Protein 9H8R (pdb70)

Sequence (199 aa):
LPKPFFIWAEPHFMVPKEKQVTICCQGNYGAVEYQLHFEGSLFAVDRRPKPPERINKVVKKFYIPDMNSRMMAGQYSCIYRVGELWSEPSNLLDLVVTEMYDTPTTLSVHPGPEVISGEKVTFYCRLDDTATSMMFLLLKEEGRSSHVQRGYGKVQAEFPLGPVTTAHRGTYRCFGSYNNHAWSFPSEPVKLLVTACYPDYLCDEYCA

Secondary structure (DSSP, 8-state):
-PPPEEEEES-SEEETT--EEEEEE--TT--EEEEEETTEEEEEE--SSGGG-SEEEEEESS--GGG-EEEEEEEEETTEEPPPPPPEEEEEE--S---EEEEES-SEE-TT-EEEEEEE-TTS-SEEEEEETT-GGG-EEEE-SSEEEEEEEE--GGG-EEEEEEEEEETTEE-PPPPPEEEEE-/----GGG--GGG-

InterPro domains:
  IPR003599 Immunoglobulin domain subtype [SM00409] (34-115)
  IPR003599 Immunoglobulin domain subtype [SM00409] (129-211)
  IPR013783 Immunoglobulin-like fold [G3DSA:2.60.40.10] (25-119)
  IPR013783 Immunoglobulin-like fold [G3DSA:2.60.40.10] (120-212)
  IPR036179 Immunoglobulin-like domain superfamily [SSF48726] (26-118)
  IPR036179 Immunoglobulin-like domain superfamily [SSF48726] (120-212)
  IPR050412 Immunoglobulin-like Receptors in Immune Regulation [PTHR11738] (7-273)

GO terms:
  GO:0005515 protein binding (F, IPI)
  GO:0006968 cellular defense response (P, TAS)
  GO:0007165 signal transduction (P, TAS)
  GO:0005886 plasma membrane (C, TAS)
  GO:0042269 regulation of natural killer cell mediated cytotoxicity (P, TAS)

Foldseek 3Di:
DDEKAWAKPPHLAAEFQAKIKIKIFAAQQFAKKFKDFPHHTDDMDGDVRRNHDRMDIDIDRGDDPVRFHWMWMWTDDDHDIHDIHPIRGRAYEAPDDEWAKAKPPHQEEEQFDKMKIKTFDQPAAQKKWKDFPPCNVPIDIAGDHRMGMDIPHGDDCVPFGKMWMWGANDPRYTHHTYDIRTRHYD/DDDDPVVVDPVVD

Radius of gyration: 19.55 Å; Cα contacts (8 Å, |Δi|>4): 554; chains: 2; bounding box: 55×35×43 Å

B-factor: mean 31.73, std 9.42, range [16.23, 80.66]

Nearest PDB structures (foldseek):
  1p6f-assembly1_A  TM=9.365E-01  e=1.498E-34  Homo sapiens
  3p2t-assembly1_A  TM=8.489E-01  e=1.799E-20  Homo sapiens
  2dyp-assembly1_D  TM=8.363E-01  e=3.370E-17  Homo sapiens
  6bcs-assembly1_A  TM=8.228E-01  e=3.024E-17  Homo sapiens
  6aed-assembly1_A  TM=8.430E-01  e=2.577E-15  Homo sapiens

Solvent-accessible surface area: 10336 Å² total

Structure (mmCIF, N/CA/C/O backbone):
data_9H8R
#
_entry.id   9H8R
#
_cell.length_a   74.688
_cell.length_b   74.688
_cell.length_c   75.307
_cell.angle_alpha   90.00
_cell.angle_beta   90.00
_cell.angle_gamma   120.00
#
_symmetry.space_group_name_H-M   'P 61'
#
loop_
_entity.id
_entity.type
_entity.pdbx_description
1 polymer 'Natural cytotoxicity triggering receptor 1'
2 polymer 'Bicyclic peptide BCY00016132'
3 non-polymer 1,2-ETHANEDIOL
4 non-polymer 2-AMINO-ETHANETHIOL
5 non-polymer 1-[3,5-bis(3-bromanylpropanoyl)-1,3,5-triazinan-1-yl]-3-bromanyl-propan-1-one
6 water water
#
loop_
_atom_site.group_PDB
_atom_site.id
_atom_site.type_symbol
_atom_site.label_atom_id
_atom_site.label_alt_id
_atom_site.label_comp_id
_atom_site.label_asym_id
_atom_site.label_entity_id
_atom_site.label_seq_id
_atom_site.pdbx_PDB_ins_code
_atom_site.Cartn_x
_atom_site.Cartn_y
_atom_site.Cartn_z
_atom_site.occupancy
_atom_site.B_iso_or_equiv
_atom_site.auth_seq_id
_atom_site.auth_comp_id
_atom_site.auth_asym_id
_atom_site.auth_atom_id
_atom_site.pdbx_PDB_model_num
ATOM 1 N N . LEU A 1 6 ? -66.845 28.530 -20.831 1.00 38.07 26 LEU A N 1
ATOM 2 C CA . LEU A 1 6 ? -67.234 28.040 -19.480 1.00 33.03 26 LEU A CA 1
ATOM 3 C C . LEU A 1 6 ? -66.238 28.573 -18.466 1.00 29.98 26 LEU A C 1
ATOM 4 O O . LEU A 1 6 ? -65.046 28.542 -18.697 1.00 31.24 26 LEU A O 1
ATOM 9 N N . PRO A 1 7 ? -66.644 29.091 -17.294 1.00 32.47 27 PRO A N 1
ATOM 10 C CA . PRO A 1 7 ? -65.638 29.447 -16.295 1.00 35.05 27 PRO A CA 1
ATOM 11 C C . PRO A 1 7 ? -64.708 28.265 -15.974 1.00 33.79 27 PRO A C 1
ATOM 12 O O . PRO A 1 7 ? -65.091 27.092 -15.959 1.00 30.65 27 PRO A O 1
ATOM 16 N N . LYS A 1 8 ? -63.459 28.586 -15.696 1.00 34.92 28 LYS A N 1
ATOM 17 C CA . LYS A 1 8 ? -62.502 27.581 -15.289 1.00 34.08 28 LYS A CA 1
ATOM 18 C C . LYS A 1 8 ? -62.944 26.996 -13.949 1.00 30.98 28 LYS A C 1
ATOM 19 O O . LYS A 1 8 ? -63.254 27.730 -13.012 1.00 26.85 28 LYS A O 1
ATOM 25 N N . PRO A 1 9 ? -62.962 25.656 -13.794 1.00 28.82 29 PRO A N 1
ATOM 26 C CA . PRO A 1 9 ? -63.288 25.057 -12.494 1.00 24.60 29 PRO A CA 1
ATOM 27 C C . PRO A 1 9 ? -62.188 25.301 -11.471 1.00 23.36 29 PRO A C 1
ATOM 28 O O . PRO A 1 9 ? -61.068 25.612 -11.846 1.00 20.81 29 PRO A O 1
ATOM 32 N N . PHE A 1 10 ? -62.556 25.201 -10.182 1.00 24.13 30 PHE A N 1
ATOM 33 C CA A PHE A 1 10 ? -61.613 25.338 -9.085 0.80 26.06 30 PHE A CA 1
ATOM 34 C CA B PHE A 1 10 ? -61.656 25.348 -9.050 0.20 21.66 30 PHE A CA 1
ATOM 35 C C . PHE A 1 10 ? -61.574 24.014 -8.318 1.00 23.76 30 PHE A C 1
ATOM 36 O O . PHE A 1 10 ? -62.604 23.384 -8.131 1.00 24.32 30 PHE A O 1
ATOM 51 N N . ILE A 1 11 ? -60.369 23.590 -7.907 1.00 22.39 31 ILE A N 1
ATOM 52 C CA . ILE A 1 11 ? -60.179 22.304 -7.242 1.00 24.98 31 ILE A CA 1
ATOM 53 C C . ILE A 1 11 ? -59.480 22.568 -5.908 1.00 25.53 31 ILE A C 1
ATOM 54 O O . ILE A 1 11 ? -58.610 23.430 -5.857 1.00 27.83 31 ILE A O 1
ATOM 59 N N . TRP A 1 12 ? -59.938 21.931 -4.819 1.00 23.98 32 TRP A N 1
ATOM 60 C CA . TRP A 1 12 ? -59.238 22.007 -3.534 1.00 22.23 32 TRP A CA 1
ATOM 61 C C . TRP A 1 12 ? -59.469 20.735 -2.699 1.00 23.43 32 TRP A C 1
ATOM 62 O O . TRP A 1 12 ? -60.360 19.942 -2.980 1.00 23.47 32 TRP A O 1
ATOM 73 N N . ALA A 1 13 ? -58.695 20.596 -1.613 1.00 23.59 33 ALA A N 1
ATOM 74 C CA . ALA A 1 13 ? -58.734 19.434 -0.750 1.00 25.49 33 ALA A CA 1
ATOM 75 C C . ALA A 1 13 ? -59.140 19.858 0.656 1.00 23.96 33 ALA A C 1
ATOM 76 O O . ALA A 1 13 ? -58.707 20.902 1.098 1.00 25.23 33 ALA A O 1
ATOM 78 N N . GLU A 1 14 ? -60.020 19.075 1.290 1.00 23.11 34 GLU A N 1
ATOM 79 C CA . GLU A 1 14 ? -60.456 19.313 2.656 1.00 27.71 34 GLU A CA 1
ATOM 80 C C . GLU A 1 14 ? -60.184 18.080 3.520 1.00 26.52 34 GLU A C 1
ATOM 81 O O . GLU A 1 14 ? -60.476 16.944 3.147 1.00 25.93 34 GLU A O 1
ATOM 87 N N . PRO A 1 15 ? -59.700 18.238 4.761 1.00 28.02 35 PRO A N 1
ATOM 88 C CA . PRO A 1 15 ? -59.405 19.546 5.341 1.00 26.34 35 PRO A CA 1
ATOM 89 C C . PRO A 1 15 ? -58.146 20.232 4.817 1.00 25.85 35 PRO A C 1
ATOM 90 O O . PRO A 1 15 ? -57.963 21.418 5.069 1.00 25.68 35 PRO A O 1
ATOM 94 N N . HIS A 1 16 ? -57.254 19.480 4.152 1.00 25.70 36 HIS A N 1
ATOM 95 C CA . HIS A 1 16 ? -55.955 19.994 3.741 1.00 26.52 36 HIS A CA 1
ATOM 96 C C . HIS A 1 16 ? -55.401 19.087 2.646 1.00 25.83 36 HIS A C 1
ATOM 97 O O . HIS A 1 16 ? -55.883 17.960 2.477 1.00 25.23 36 HIS A O 1
ATOM 104 N N . PHE A 1 17 ? -54.474 19.629 1.840 1.00 25.36 37 PHE A N 1
ATOM 105 C CA . PHE A 1 17 ? -53.872 18.862 0.753 1.00 24.01 37 PHE A CA 1
ATOM 106 C C . PHE A 1 17 ? -52.697 18.001 1.243 1.00 25.25 37 PHE A C 1
ATOM 107 O O . PHE A 1 17 ? -52.251 17.117 0.523 1.00 23.66 37 PHE A O 1
ATOM 115 N N . MET A 1 18 ? -52.212 18.241 2.466 1.00 22.94 38 MET A N 1
ATOM 116 C CA . MET A 1 18 ? -51.184 17.402 3.059 1.00 28.00 38 MET A CA 1
ATOM 117 C C . MET A 1 18 ? -51.878 16.459 4.035 1.00 26.32 38 MET A C 1
ATOM 118 O O . MET A 1 18 ? -52.273 16.898 5.103 1.00 24.67 38 MET A O 1
ATOM 123 N N . VAL A 1 19 ? -52.088 15.211 3.603 1.00 26.30 39 VAL A N 1
ATOM 124 C CA . VAL A 1 19 ? -52.966 14.256 4.272 1.00 26.44 39 VAL A CA 1
ATOM 125 C C . VAL A 1 19 ? -52.115 13.161 4.906 1.00 25.91 39 VAL A C 1
ATOM 126 O O . VAL A 1 19 ? -51.448 12.446 4.178 1.00 23.60 39 VAL A O 1
ATOM 130 N N . PRO A 1 20 ? -52.130 12.956 6.251 1.00 25.45 40 PRO A N 1
ATOM 131 C CA . PRO A 1 20 ? -51.418 11.836 6.860 1.00 26.40 40 PRO A CA 1
ATOM 132 C C . PRO A 1 20 ? -51.922 10.499 6.326 1.00 28.14 40 PRO A C 1
ATOM 133 O O . PRO A 1 20 ? -53.083 10.354 5.936 1.00 26.13 40 PRO A O 1
ATOM 137 N N . LYS A 1 21 ? -51.019 9.513 6.292 1.00 29.56 41 LYS A N 1
ATOM 138 C CA . LYS A 1 21 ? -51.364 8.189 5.817 1.00 29.99 41 LYS A CA 1
ATOM 139 C C . LYS A 1 21 ? -52.521 7.643 6.655 1.00 26.43 41 LYS A C 1
ATOM 140 O O . LYS A 1 21 ? -52.596 7.880 7.860 1.00 28.98 41 LYS A O 1
ATOM 146 N N . GLU A 1 22 ? -53.470 7.001 5.962 1.00 27.56 42 GLU A N 1
ATOM 147 C CA . GLU A 1 22 ? -54.659 6.365 6.531 1.00 29.52 42 GLU A CA 1
ATOM 148 C C . GLU A 1 22 ? -55.743 7.358 6.944 1.00 31.98 42 GLU A C 1
ATOM 149 O O . GLU A 1 22 ? -56.805 6.925 7.366 1.00 29.01 42 GLU A O 1
ATOM 155 N N . LYS A 1 23 ? -55.494 8.674 6.815 1.00 30.86 43 LYS A N 1
ATOM 156 C CA . LYS A 1 23 ? -56.498 9.688 7.066 1.00 30.07 43 LYS A CA 1
ATOM 157 C C . LYS A 1 23 ? -57.275 9.986 5.785 1.00 29.04 43 LYS A C 1
ATOM 158 O O . LYS A 1 23 ? -56.875 9.617 4.691 1.00 32.05 43 LYS A O 1
ATOM 164 N N . GLN A 1 24 ? -58.426 10.630 5.944 1.00 34.12 44 GLN A N 1
ATOM 165 C CA . GLN A 1 24 ? -59.332 10.855 4.825 1.00 34.43 44 GLN A CA 1
ATOM 166 C C . GLN A 1 24 ? -59.091 12.237 4.227 1.00 31.98 44 GLN A C 1
ATOM 167 O O . GLN A 1 24 ? -58.549 13.145 4.868 1.00 30.67 44 GLN A O 1
ATOM 173 N N . VAL A 1 25 ? -59.504 12.366 2.957 1.00 29.15 45 VAL A N 1
ATOM 174 C CA . VAL A 1 25 ? -59.512 13.653 2.295 1.00 28.23 45 VAL A CA 1
ATOM 175 C C . VAL A 1 25 ? -60.686 13.688 1.330 1.00 25.75 45 VAL A C 1
ATOM 176 O O . VAL A 1 25 ? -61.041 12.656 0.794 1.00 25.56 45 VAL A O 1
ATOM 180 N N . THR A 1 26 ? -61.309 14.877 1.187 1.00 27.66 46 THR A N 1
ATOM 181 C CA . THR A 1 26 ? -62.292 15.119 0.147 1.00 25.36 46 THR A CA 1
ATOM 182 C C . THR A 1 26 ? -61.719 16.073 -0.892 1.00 23.66 46 THR A C 1
ATOM 183 O O . THR A 1 26 ? -61.255 17.153 -0.574 1.00 22.21 46 THR A O 1
ATOM 187 N N . ILE A 1 27 ? -61.790 15.689 -2.161 1.00 23.35 47 ILE A N 1
ATOM 188 C CA . ILE A 1 27 ? -61.400 16.590 -3.231 1.00 21.98 47 ILE A CA 1
ATOM 189 C C . ILE A 1 27 ? -62.671 17.250 -3.774 1.00 20.73 47 ILE A C 1
ATOM 190 O O . ILE A 1 27 ? -63.594 16.559 -4.223 1.00 23.50 47 ILE A O 1
ATOM 195 N N . CYS A 1 28 ? -62.732 18.575 -3.675 1.00 20.78 48 CYS A N 1
ATOM 196 C CA . CYS A 1 28 ? -63.878 19.345 -4.153 1.00 23.67 48 CYS A CA 1
ATOM 197 C C . CYS A 1 28 ? -63.555 19.982 -5.511 1.00 22.44 48 CYS A C 1
ATOM 198 O O . CYS A 1 28 ? -62.455 20.518 -5.715 1.00 24.36 48 CYS A O 1
ATOM 201 N N . CYS A 1 29 ? -64.538 19.954 -6.425 1.00 22.50 49 CYS A N 1
ATOM 202 C CA . CYS A 1 29 ? -64.426 20.572 -7.741 1.00 20.88 49 CYS A CA 1
ATOM 203 C C . CYS A 1 29 ? -65.638 21.468 -7.958 1.00 23.33 49 CYS A C 1
ATOM 204 O O . CYS A 1 29 ? -66.756 20.963 -8.001 1.00 20.21 49 CYS A O 1
ATOM 207 N N . GLN A 1 30 ? -65.402 22.782 -8.077 1.00 22.41 50 GLN A N 1
ATOM 208 C CA . GLN A 1 30 ? -66.473 23.728 -8.297 1.00 24.12 50 GLN A CA 1
ATOM 209 C C . GLN A 1 30 ? -66.479 24.071 -9.781 1.00 25.61 50 GLN A C 1
ATOM 210 O O . GLN A 1 30 ? -65.448 24.468 -10.314 1.00 28.79 50 GLN A O 1
ATOM 216 N N . GLY A 1 31 ? -67.600 23.804 -10.438 1.00 22.49 51 GLY A N 1
ATOM 217 C CA . GLY A 1 31 ? -67.717 24.030 -11.869 1.00 25.92 51 GLY A CA 1
ATOM 218 C C . GLY A 1 31 ? -68.574 25.254 -12.131 1.00 27.66 51 GLY A C 1
ATOM 219 O O . GLY A 1 31 ? -68.093 26.374 -12.105 1.00 32.29 51 GLY A O 1
ATOM 220 N N . ASN A 1 32 ? -69.854 25.000 -12.373 1.00 32.57 52 ASN A N 1
ATOM 221 C CA . ASN A 1 32 ? -70.795 26.014 -12.802 1.00 29.56 52 ASN A CA 1
ATOM 222 C C . ASN A 1 32 ? -72.187 25.461 -12.544 1.00 22.08 52 ASN A C 1
ATOM 223 O O . ASN A 1 32 ? -72.425 24.271 -12.730 1.00 22.84 52 ASN A O 1
ATOM 228 N N . TYR A 1 33 ? -73.140 26.291 -12.122 1.00 21.31 53 TYR A N 1
ATOM 229 C CA . TYR A 1 33 ? -74.452 25.749 -11.829 1.00 21.44 53 TYR A CA 1
ATOM 230 C C . TYR A 1 33 ? -74.997 25.125 -13.105 1.00 26.21 53 TYR A C 1
ATOM 231 O O . TYR A 1 33 ? -74.858 25.730 -14.168 1.00 26.87 53 TYR A O 1
ATOM 240 N N . GLY A 1 34 ? -75.591 23.925 -13.006 1.00 26.51 54 GLY A N 1
ATOM 241 C CA . GLY A 1 34 ? -76.264 23.348 -14.153 1.00 26.54 54 GLY A CA 1
ATOM 242 C C . GLY A 1 34 ? -75.386 22.400 -14.950 1.00 26.96 54 GLY A C 1
ATOM 243 O O . GLY A 1 34 ? -75.887 21.700 -15.834 1.00 28.65 54 GLY A O 1
ATOM 244 N N . ALA A 1 35 ? -74.089 22.335 -14.622 1.00 25.60 55 ALA A N 1
ATOM 245 C CA . ALA A 1 35 ? -73.194 21.428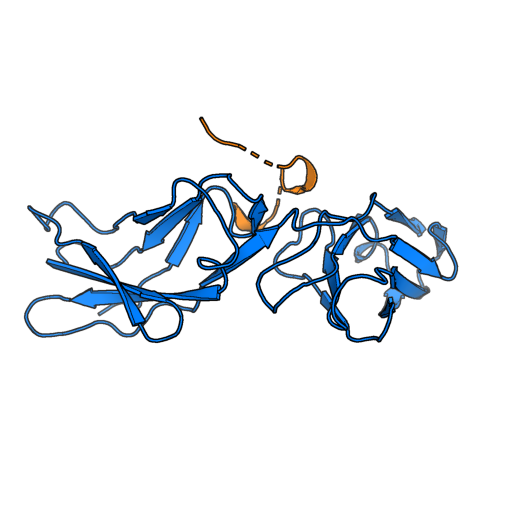 -15.321 1.00 23.09 55 ALA A CA 1
ATOM 246 C C . ALA A 1 35 ? -73.627 19.981 -15.070 1.00 22.57 55 ALA A C 1
ATOM 247 O O . ALA A 1 35 ? -74.068 19.632 -13.979 1.00 22.04 55 ALA A O 1
ATOM 249 N N . VAL A 1 36 ? -73.538 19.127 -16.105 1.00 20.43 56 VAL A N 1
ATOM 250 C CA . VAL A 1 36 ? -74.163 17.809 -16.090 1.00 22.09 56 VAL A CA 1
ATOM 251 C C . VAL A 1 36 ? -73.169 16.660 -15.886 1.00 20.27 56 VAL A C 1
ATOM 252 O O . VAL A 1 36 ? -73.581 15.523 -15.656 1.00 21.22 56 VAL A O 1
ATOM 256 N N . GLU A 1 37 ? -71.859 16.912 -15.969 1.00 20.70 57 GLU A N 1
ATOM 257 C CA . GLU A 1 37 ? -70.864 15.859 -15.778 1.00 20.20 57 GLU A CA 1
ATOM 258 C C . GLU A 1 37 ? -69.575 16.517 -15.302 1.00 21.41 57 GLU A C 1
ATOM 259 O O . GLU A 1 37 ? -69.217 17.566 -15.816 1.00 21.82 57 GLU A O 1
ATOM 265 N N . TYR A 1 38 ? -68.987 15.985 -14.224 1.00 19.77 58 TYR A N 1
ATOM 266 C CA . TYR A 1 38 ? -67.690 16.391 -13.702 1.00 18.21 58 TYR A CA 1
ATOM 267 C C . TYR A 1 38 ? -66.764 15.171 -13.795 1.00 20.47 58 TYR A C 1
ATOM 268 O O . TYR A 1 38 ? -67.170 14.070 -13.412 1.00 20.79 58 TYR A O 1
ATOM 277 N N . GLN A 1 39 ? -65.521 15.367 -14.250 1.00 20.89 59 GLN A N 1
ATOM 278 C CA . GLN A 1 39 ? -64.486 14.342 -14.180 1.00 19.51 59 GLN A CA 1
ATOM 279 C C . GLN A 1 39 ? -63.326 14.806 -13.285 1.00 21.83 59 GLN A C 1
ATOM 280 O O . GLN A 1 39 ? -62.844 15.936 -13.369 1.00 22.43 59 GLN A O 1
ATOM 286 N N . LEU A 1 40 ? -62.859 13.902 -12.420 1.00 20.14 60 LEU A N 1
ATOM 287 C CA . LEU A 1 40 ? -61.628 14.102 -11.707 1.00 18.47 60 LEU A CA 1
ATOM 288 C C . LEU A 1 40 ? -60.558 13.259 -12.369 1.00 20.01 60 LEU A C 1
ATOM 289 O O . LEU A 1 40 ? -60.731 12.058 -12.527 1.00 20.63 60 LEU A O 1
ATOM 294 N N . HIS A 1 41 ? -59.470 13.928 -12.766 1.00 21.20 61 HIS A N 1
ATOM 295 C CA . HIS A 1 41 ? -58.315 13.291 -13.377 1.00 22.32 61 HIS A CA 1
ATOM 296 C C . HIS A 1 41 ? -57.211 13.195 -12.329 1.00 21.27 61 HIS A C 1
ATOM 297 O O . HIS A 1 41 ? -57.045 14.116 -11.543 1.00 21.21 61 HIS A O 1
ATOM 304 N N . PHE A 1 42 ? -56.468 12.088 -12.384 1.00 20.96 62 PHE A N 1
ATOM 305 C CA . PHE A 1 42 ? -55.269 11.841 -11.593 1.00 20.74 62 PHE A CA 1
ATOM 306 C C . PHE A 1 42 ? -54.119 11.374 -12.479 1.00 21.70 62 PHE A C 1
ATOM 307 O O . PHE A 1 42 ? -54.164 10.288 -13.062 1.00 23.11 62 PHE A O 1
ATOM 315 N N . GLU A 1 43 ? -53.119 12.239 -12.604 1.00 24.32 63 GLU A N 1
ATOM 316 C CA . GLU A 1 43 ? -51.887 11.953 -13.318 1.00 25.75 63 GLU A CA 1
ATOM 317 C C . GLU A 1 43 ? -52.210 11.370 -14.688 1.00 23.95 63 GLU A C 1
ATOM 318 O O . GLU A 1 43 ? -51.662 10.340 -15.071 1.00 25.59 63 GLU A O 1
ATOM 324 N N . GLY A 1 44 ? -53.145 11.987 -15.398 1.00 21.70 64 GLY A N 1
ATOM 325 C CA . GLY A 1 44 ? -53.399 11.610 -16.798 1.00 22.86 64 GLY A CA 1
ATOM 326 C C . GLY A 1 44 ? -54.432 10.490 -16.994 1.00 21.12 64 GLY A C 1
ATOM 327 O O . GLY A 1 44 ? -54.701 10.122 -18.140 1.00 24.95 64 GLY A O 1
ATOM 328 N N . SER A 1 45 ? -55.030 9.992 -15.902 1.00 21.03 65 SER A N 1
ATOM 329 C CA . SER A 1 45 ? -56.062 8.963 -15.937 1.00 22.96 65 SER A CA 1
ATOM 330 C C . SER A 1 45 ? -57.392 9.491 -15.394 1.00 21.34 65 SER A C 1
ATOM 331 O O . SER A 1 45 ? -57.413 10.448 -14.605 1.00 22.21 65 SER A O 1
ATOM 334 N N . LEU A 1 46 ? -58.493 8.809 -15.750 1.00 19.85 66 LEU A N 1
ATOM 335 C CA . LEU A 1 46 ? -59.807 9.153 -15.221 1.00 20.51 66 LEU A CA 1
ATOM 336 C C . LEU A 1 46 ? -59.966 8.511 -13.846 1.00 21.23 66 LEU A C 1
ATOM 337 O O . LEU A 1 46 ? -59.966 7.294 -13.720 1.00 22.10 66 LEU A O 1
ATOM 342 N N . PHE A 1 47 ? -60.074 9.336 -12.818 1.00 22.01 67 PHE A N 1
ATOM 343 C CA . PHE A 1 47 ? -60.189 8.835 -11.457 1.00 22.35 67 PHE A CA 1
ATOM 344 C C . PHE A 1 47 ? -61.648 8.630 -11.048 1.00 24.13 67 PHE A C 1
ATOM 345 O O . PHE A 1 47 ? -61.982 7.590 -10.470 1.00 24.22 67 PHE A O 1
ATOM 353 N N . ALA A 1 48 ? -62.516 9.612 -11.311 1.00 25.10 68 ALA A N 1
ATOM 354 C CA . ALA A 1 48 ? -63.921 9.475 -10.973 1.00 24.32 68 ALA A CA 1
ATOM 355 C C . ALA A 1 48 ? -64.753 10.426 -11.828 1.00 26.98 68 ALA A C 1
ATOM 356 O O . ALA A 1 48 ? -64.221 11.337 -12.466 1.00 24.34 68 ALA A O 1
ATOM 358 N N . VAL A 1 49 ? -66.047 10.098 -11.943 1.00 26.29 69 VAL A N 1
ATOM 359 C CA . VAL A 1 49 ? -67.030 10.917 -12.644 1.00 27.16 69 VAL A CA 1
ATOM 360 C C . VAL A 1 49 ? -68.174 11.181 -11.675 1.00 29.87 69 VAL A C 1
ATOM 361 O O . VAL A 1 49 ? -68.514 10.285 -10.916 1.00 29.04 69 VAL A O 1
ATOM 365 N N . ASP A 1 50 ? -68.743 12.399 -11.681 1.00 26.71 70 ASP A N 1
ATOM 366 C CA . ASP A 1 50 ? -69.986 12.672 -10.980 1.00 27.01 70 ASP A CA 1
ATOM 367 C C . ASP A 1 50 ? -70.946 13.313 -11.978 1.00 28.55 70 ASP A C 1
ATOM 368 O O . ASP A 1 50 ? -70.536 14.177 -12.759 1.00 28.63 70 ASP A O 1
ATOM 373 N N . ARG A 1 51 ? -72.202 12.829 -11.996 1.00 28.12 71 ARG A N 1
ATOM 374 C CA A ARG A 1 51 ? -73.219 13.308 -12.921 0.50 27.65 71 ARG A CA 1
ATOM 375 C CA B ARG A 1 51 ? -73.219 13.306 -12.919 0.50 27.98 71 ARG A CA 1
ATOM 376 C C . ARG A 1 51 ? -74.359 13.874 -12.078 1.00 26.58 71 ARG A C 1
ATOM 377 O O . ARG A 1 51 ? -75.275 13.136 -11.667 1.00 24.18 71 ARG A O 1
ATOM 392 N N . PRO A 1 52 ? -74.331 15.185 -11.752 1.00 25.18 72 PRO A N 1
ATOM 393 C CA . PRO A 1 52 ? -75.342 15.778 -10.869 1.00 28.33 72 PRO A CA 1
ATOM 394 C C . PRO A 1 52 ? -76.751 15.579 -11.412 1.00 26.90 72 PRO A C 1
ATOM 395 O O . PRO A 1 52 ? -77.019 15.836 -12.585 1.00 26.13 72 PRO A O 1
ATOM 399 N N . LYS A 1 53 ? -77.616 15.090 -10.540 1.00 27.09 73 LYS A N 1
ATOM 400 C CA . LYS A 1 53 ? -78.986 14.769 -10.907 1.00 30.77 73 LYS A CA 1
ATOM 401 C C . LYS A 1 53 ? -79.901 15.118 -9.735 1.00 24.80 73 LYS A C 1
ATOM 402 O O . LYS A 1 53 ? -79.901 14.414 -8.730 1.00 25.10 73 LYS A O 1
ATOM 408 N N . PRO A 1 54 ? -80.713 16.193 -9.803 1.00 29.27 74 PRO A N 1
ATOM 409 C CA . PRO A 1 54 ? -80.742 17.136 -10.932 1.00 24.49 74 PRO A CA 1
ATOM 410 C C . PRO A 1 54 ? -79.601 18.148 -10.904 1.00 22.78 74 PRO A C 1
ATOM 411 O O . PRO A 1 54 ? -79.189 18.579 -9.833 1.00 22.80 74 PRO A O 1
ATOM 415 N N . PRO A 1 55 ? -79.061 18.566 -12.072 1.00 22.40 75 PRO A N 1
ATOM 416 C CA . PRO A 1 55 ? -77.923 19.479 -12.119 1.00 23.63 75 PRO A CA 1
ATOM 417 C C . PRO A 1 55 ? -78.131 20.957 -11.781 1.00 21.25 75 PRO A C 1
ATOM 418 O O . PRO A 1 55 ? -77.171 21.651 -11.475 1.00 20.77 75 PRO A O 1
ATOM 422 N N . GLU A 1 56 ? -79.367 21.445 -11.816 1.00 22.99 76 GLU A N 1
ATOM 423 C CA . GLU A 1 56 ? -79.588 22.887 -11.778 1.00 26.21 76 GLU A CA 1
ATOM 424 C C . GLU A 1 56 ? -79.312 23.437 -10.373 1.00 24.78 76 GLU A C 1
ATOM 425 O O . GLU A 1 56 ? -79.064 24.610 -10.217 1.00 25.90 76 GLU A O 1
ATOM 431 N N . ARG A 1 57 ? -79.258 22.561 -9.372 1.00 26.83 77 ARG A N 1
ATOM 432 C CA . ARG A 1 57 ? -79.010 22.954 -7.996 1.00 31.44 77 ARG A CA 1
ATOM 433 C C . ARG A 1 57 ? -77.551 22.773 -7.578 1.00 29.94 77 ARG A C 1
ATOM 434 O O . ARG A 1 57 ? -77.226 22.982 -6.415 1.00 30.63 77 ARG A O 1
ATOM 442 N N . ILE A 1 58 ? -76.679 22.405 -8.510 1.00 24.44 78 ILE A N 1
ATOM 443 C CA . ILE A 1 58 ? -75.326 21.993 -8.171 1.00 21.64 78 ILE A CA 1
ATOM 444 C C . ILE A 1 58 ? -74.323 22.852 -8.933 1.00 21.37 78 ILE A C 1
ATOM 445 O O . ILE A 1 58 ? -74.438 23.036 -10.145 1.00 18.55 78 ILE A O 1
ATOM 450 N N . ASN A 1 59 ? -73.311 23.330 -8.215 1.00 21.57 79 ASN A N 1
ATOM 451 C CA . ASN A 1 59 ? -72.149 23.958 -8.832 1.00 22.06 79 ASN A CA 1
ATOM 452 C C . ASN A 1 59 ? -70.845 23.335 -8.361 1.00 21.91 79 ASN A C 1
ATOM 453 O O . ASN A 1 59 ? -69.780 23.831 -8.708 1.00 22.42 79 ASN A O 1
ATOM 458 N N . LYS A 1 60 ? -70.916 22.253 -7.578 1.00 22.73 80 LYS A N 1
ATOM 459 C CA . LYS A 1 60 ? -69.705 21.609 -7.117 1.00 22.95 80 LYS A CA 1
ATOM 460 C C . LYS A 1 60 ? -69.976 20.171 -6.727 1.00 22.82 80 LYS A C 1
ATOM 461 O O . LYS A 1 60 ? -71.086 19.842 -6.288 1.00 23.87 80 LYS A O 1
ATOM 467 N N . VAL A 1 61 ? -68.899 19.375 -6.833 1.00 21.70 81 VAL A N 1
ATOM 468 C CA A VAL A 1 61 ? -68.937 17.945 -6.605 0.50 23.59 81 VAL A CA 1
ATOM 469 C CA B VAL A 1 61 ? -68.961 17.946 -6.576 0.50 21.68 81 V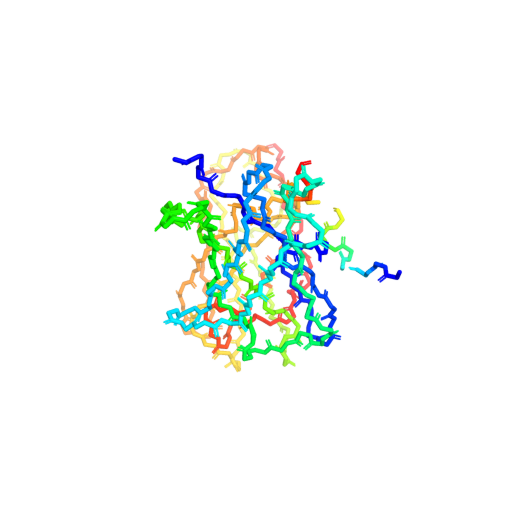AL A CA 1
ATOM 470 C C . VAL A 1 61 ? -67.786 17.587 -5.669 1.00 22.42 81 VAL A C 1
ATOM 471 O O . VAL A 1 61 ? -66.786 18.279 -5.625 1.00 21.53 81 VAL A O 1
ATOM 478 N N . LYS A 1 62 ? -67.957 16.507 -4.917 1.00 24.05 82 LYS A N 1
ATOM 479 C CA A LYS A 1 62 ? -67.032 16.070 -3.893 0.50 25.69 82 LYS A CA 1
ATOM 480 C CA B LYS A 1 62 ? -67.007 16.080 -3.906 0.50 25.86 82 LYS A CA 1
ATOM 481 C C . LYS A 1 62 ? -66.625 14.633 -4.207 1.00 25.14 82 LYS A C 1
ATOM 482 O O . LYS A 1 62 ? -67.470 13.807 -4.535 1.00 26.33 82 LYS A O 1
ATOM 493 N N . PHE A 1 63 ? -65.336 14.356 -4.154 1.00 23.60 83 PHE A N 1
ATOM 494 C CA . PHE A 1 63 ? -64.796 13.018 -4.314 1.00 24.95 83 PHE A CA 1
ATOM 495 C C . PHE A 1 63 ? -64.091 12.619 -3.022 1.00 24.06 83 PHE A C 1
ATOM 496 O O . PHE A 1 63 ? -63.146 13.278 -2.622 1.00 21.13 83 PHE A O 1
ATOM 504 N N . TYR A 1 64 ? -64.560 11.547 -2.387 1.00 29.41 84 TYR A N 1
ATOM 505 C CA . TYR A 1 64 ? -64.114 11.200 -1.048 1.00 29.72 84 TYR A CA 1
ATOM 506 C C . TYR A 1 64 ? -63.040 10.108 -1.163 1.00 30.04 84 TYR A C 1
ATOM 507 O O . TYR A 1 64 ? -63.191 9.164 -1.913 1.00 29.08 84 TYR A O 1
ATOM 516 N N . ILE A 1 65 ? -61.923 10.280 -0.451 1.00 28.92 85 ILE A N 1
ATOM 517 C CA . ILE A 1 65 ? -60.879 9.275 -0.348 1.00 29.34 85 ILE A CA 1
ATOM 518 C C . ILE A 1 65 ? -60.796 8.875 1.121 1.00 33.67 85 ILE A C 1
ATOM 519 O O . ILE A 1 65 ? -60.379 9.681 1.961 1.00 29.80 85 ILE A O 1
ATOM 524 N N . PRO A 1 66 ? -61.271 7.662 1.500 1.00 39.04 86 PRO A N 1
ATOM 525 C CA . PRO A 1 66 ? -61.398 7.307 2.922 1.00 37.41 86 PRO A CA 1
ATOM 526 C C . PRO A 1 66 ? -60.083 7.032 3.656 1.00 39.34 86 PRO A C 1
ATOM 527 O O . PRO A 1 66 ? -59.965 7.316 4.854 1.00 40.18 86 PRO A O 1
ATOM 531 N N . ASP A 1 67 ? -59.080 6.516 2.941 1.00 40.02 87 ASP A N 1
ATOM 532 C CA . ASP A 1 67 ? -57.858 6.041 3.584 1.00 43.70 87 ASP A CA 1
ATOM 533 C C . ASP A 1 67 ? -56.637 6.408 2.744 1.00 37.72 87 ASP A C 1
ATOM 534 O O . ASP A 1 67 ? -56.302 5.701 1.797 1.00 38.84 87 ASP A O 1
ATOM 539 N N . MET A 1 68 ? -55.986 7.526 3.087 1.00 33.34 88 MET A N 1
ATOM 540 C CA . MET A 1 68 ? -54.934 8.079 2.244 1.00 34.54 88 MET A CA 1
ATOM 541 C C . MET A 1 68 ? -53.700 7.169 2.228 1.00 36.97 88 MET A C 1
ATOM 542 O O . MET A 1 68 ? -53.260 6.687 3.276 1.00 34.33 88 MET 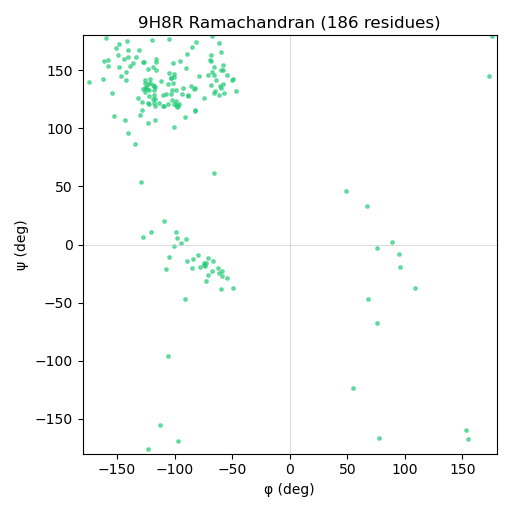A O 1
ATOM 547 N N . ASN A 1 69 ? -53.138 7.003 1.025 1.00 29.69 89 ASN A N 1
ATOM 548 C CA . ASN A 1 69 ? -51.928 6.227 0.785 1.00 33.85 89 ASN A CA 1
ATOM 549 C C . ASN A 1 69 ? -51.140 6.829 -0.382 1.00 28.89 89 ASN A C 1
ATOM 550 O O . ASN A 1 69 ? -51.604 7.751 -1.046 1.00 27.44 89 ASN A O 1
ATOM 555 N N . SER A 1 70 ? -49.932 6.320 -0.622 1.00 26.33 90 SER A N 1
ATOM 556 C CA . SER A 1 70 ? -49.041 6.862 -1.644 1.00 29.49 90 SER A CA 1
ATOM 557 C C . SER A 1 70 ? -49.555 6.655 -3.072 1.00 31.15 90 SER A C 1
ATOM 558 O O . SER A 1 70 ? -49.212 7.451 -3.960 1.00 29.60 90 SER A O 1
ATOM 561 N N . ARG A 1 71 ? -50.427 5.660 -3.298 1.00 32.01 91 ARG A N 1
ATOM 562 C CA . ARG A 1 71 ? -50.921 5.444 -4.655 1.00 37.65 91 ARG A CA 1
ATOM 563 C C . ARG A 1 71 ? -51.946 6.525 -5.023 1.00 34.44 91 ARG A C 1
ATOM 564 O O . ARG A 1 71 ? -52.206 6.712 -6.212 1.00 32.03 91 ARG A O 1
ATOM 572 N N . MET A 1 72 ? -52.512 7.240 -4.031 1.00 29.70 92 MET A N 1
ATOM 573 C CA A MET A 1 72 ? -53.456 8.284 -4.386 0.50 31.32 92 MET A CA 1
ATOM 574 C CA B MET A 1 72 ? -53.500 8.292 -4.222 0.50 29.15 92 MET A CA 1
ATOM 575 C C . MET A 1 72 ? -52.850 9.678 -4.224 1.00 29.02 92 MET A C 1
ATOM 576 O O . MET A 1 72 ? -53.547 10.681 -4.414 1.00 26.86 92 MET A O 1
ATOM 585 N N . ALA A 1 73 ? -51.530 9.742 -3.979 1.00 25.96 93 ALA A N 1
ATOM 586 C CA . ALA A 1 73 ? -50.807 11.005 -3.898 1.00 26.44 93 ALA A CA 1
ATOM 587 C C . ALA A 1 73 ? -50.229 11.381 -5.258 1.00 25.04 93 ALA A C 1
ATOM 588 O O . ALA A 1 73 ? -49.711 10.518 -5.965 1.00 24.94 93 ALA A O 1
ATOM 590 N N . GLY A 1 74 ? -50.388 12.660 -5.651 1.00 22.20 94 GLY A N 1
ATOM 591 C CA . GLY A 1 74 ? -49.963 13.135 -6.960 1.00 22.97 94 GLY A CA 1
ATOM 592 C C . GLY A 1 74 ? -50.794 14.324 -7.413 1.00 21.67 94 GLY A C 1
ATOM 593 O O . GLY A 1 74 ? -51.479 14.956 -6.610 1.00 23.09 94 GLY A O 1
ATOM 594 N N . GLN A 1 75 ? -50.790 14.577 -8.712 1.00 24.37 95 GLN A N 1
ATOM 595 C CA . GLN A 1 75 ? -51.492 15.717 -9.274 1.00 23.65 95 GLN A CA 1
ATOM 596 C C . GLN A 1 75 ? -52.897 15.328 -9.737 1.00 22.18 95 GLN A C 1
ATOM 597 O O . GLN A 1 75 ? -53.078 14.389 -10.505 1.00 23.49 95 GLN A O 1
ATOM 603 N N . TYR A 1 76 ? -53.877 16.115 -9.302 1.00 20.79 96 TYR A N 1
ATOM 604 C CA . TYR A 1 76 ? -55.262 15.971 -9.701 1.00 21.35 96 TYR A CA 1
ATOM 605 C C . TYR A 1 76 ? -55.714 17.233 -10.413 1.00 20.69 96 TYR A C 1
ATOM 606 O O . TYR A 1 76 ? -55.251 18.339 -10.091 1.00 23.87 96 TYR A O 1
ATOM 615 N N . SER A 1 77 ? -56.700 17.064 -11.308 1.00 20.83 97 SER A N 1
ATOM 616 C CA . SER A 1 77 ? -57.381 18.195 -11.921 1.00 20.35 97 SER A CA 1
ATOM 617 C C . SER A 1 77 ? -58.823 17.795 -12.239 1.00 19.92 97 SER A C 1
ATOM 618 O O . SER A 1 77 ? -59.158 16.609 -12.339 1.00 21.31 97 SER A O 1
ATOM 621 N N . CYS A 1 78 ? -59.686 18.767 -12.474 1.00 19.46 98 CYS A N 1
ATOM 622 C CA . CYS A 1 78 ? -61.041 18.434 -12.869 1.00 20.71 98 CYS A CA 1
ATOM 623 C C . CYS A 1 78 ? -61.526 19.265 -14.056 1.00 22.52 98 CYS A C 1
ATOM 624 O O . CYS A 1 78 ? -60.973 20.325 -14.376 1.00 24.76 98 CYS A O 1
ATOM 627 N N . ILE A 1 79 ? -62.573 18.751 -14.698 1.00 23.15 99 ILE A N 1
ATOM 628 C CA . ILE A 1 79 ? -63.267 19.406 -15.797 1.00 22.69 99 ILE A CA 1
ATOM 629 C C . ILE A 1 79 ? -64.751 19.095 -15.673 1.00 22.46 99 ILE A C 1
ATOM 630 O O . ILE A 1 79 ? -65.150 18.177 -14.947 1.00 21.31 99 ILE A O 1
ATOM 635 N N . TYR A 1 80 ? -65.561 19.927 -16.319 1.00 22.00 100 TYR A N 1
ATOM 636 C CA . TYR A 1 80 ? -66.994 19.743 -16.282 1.00 20.89 100 TYR A CA 1
ATOM 637 C C . TYR A 1 80 ? -67.569 20.037 -17.661 1.00 20.96 100 TYR A C 1
ATOM 638 O O . TYR A 1 80 ? -66.903 20.682 -18.463 1.00 22.38 100 TYR A O 1
ATOM 647 N N . ARG A 1 81 ? -68.788 19.547 -17.872 1.00 22.40 101 ARG A N 1
ATOM 648 C CA . ARG A 1 81 ? -69.457 19.563 -19.160 1.00 25.08 101 ARG A CA 1
ATOM 649 C C . ARG A 1 81 ? -70.830 20.233 -19.043 1.00 24.22 101 ARG A C 1
ATOM 650 O O . ARG A 1 81 ? -71.595 19.941 -18.131 1.00 21.92 101 ARG A O 1
ATOM 658 N N . VAL A 1 82 ? -71.125 21.110 -20.005 1.00 21.73 102 VAL A N 1
ATOM 659 C CA . VAL A 1 82 ? -72.466 21.618 -20.234 1.00 23.86 102 VAL A CA 1
ATOM 660 C C . VAL A 1 82 ? -72.814 21.296 -21.684 1.00 25.34 102 VAL A C 1
ATOM 661 O O . VAL A 1 82 ? -72.060 21.686 -22.566 1.00 24.34 102 VAL A O 1
ATOM 665 N N . GLY A 1 83 ? -73.899 20.546 -21.910 1.00 28.44 103 GLY A N 1
ATOM 666 C CA . GLY A 1 83 ? -74.211 20.014 -23.238 1.00 28.31 103 GLY A CA 1
ATOM 667 C C . GLY A 1 83 ? -73.053 19.208 -23.819 1.00 30.12 103 GLY A C 1
ATOM 668 O O . GLY A 1 83 ? -72.542 18.312 -23.159 1.00 32.19 103 GLY A O 1
ATOM 669 N N . GLU A 1 84 ? -72.572 19.578 -25.012 1.00 34.83 104 GLU A N 1
ATOM 670 C CA . GLU A 1 84 ? -71.445 18.878 -25.621 1.00 35.24 104 GLU A CA 1
ATOM 671 C C . GLU A 1 84 ? -70.104 19.554 -25.316 1.00 34.86 104 GLU A C 1
ATOM 672 O O . GLU A 1 84 ? -69.063 19.043 -25.719 1.00 36.29 104 GLU A O 1
ATOM 678 N N . LEU A 1 85 ? -70.096 20.648 -24.541 1.00 31.22 105 LEU A N 1
ATOM 679 C CA . LEU A 1 85 ? -68.894 21.451 -24.367 1.00 28.50 105 LEU A CA 1
ATOM 680 C C . LEU A 1 85 ? -68.217 21.163 -23.019 1.00 27.55 105 LEU A C 1
ATOM 681 O O . LEU A 1 85 ? -68.895 21.154 -21.996 1.00 22.76 105 LEU A O 1
ATOM 686 N N . TRP A 1 86 ? -66.888 20.961 -23.031 1.00 28.70 106 TRP A N 1
ATOM 687 C CA . TRP A 1 86 ? -66.103 20.746 -21.819 1.00 28.62 106 TRP A CA 1
ATOM 688 C C . TRP A 1 86 ? -65.393 22.027 -21.431 1.00 27.06 106 TRP A C 1
ATOM 689 O O . TRP A 1 86 ? -64.928 22.760 -22.294 1.00 27.39 106 TRP A O 1
ATOM 700 N N . SER A 1 87 ? -65.284 22.259 -20.114 1.00 23.68 107 SER A N 1
ATOM 701 C CA . SER A 1 87 ? -64.488 23.345 -19.575 1.00 21.85 107 SER A CA 1
ATOM 702 C C . SER A 1 87 ? -63.010 23.089 -19.815 1.00 23.95 107 SER A C 1
ATOM 703 O O . SER A 1 87 ? -62.574 21.970 -20.038 1.00 23.51 107 SER A O 1
ATOM 706 N N . GLU A 1 88 ? -62.221 24.141 -19.688 1.00 25.22 108 GLU A N 1
ATOM 707 C CA . GLU A 1 88 ? -60.798 23.967 -19.525 1.00 28.01 108 GLU A CA 1
ATOM 708 C C . GLU A 1 88 ? -60.584 23.331 -18.144 1.00 27.14 108 GLU A C 1
ATOM 709 O O . GLU A 1 88 ? -61.457 23.416 -17.269 1.00 22.87 108 GLU A O 1
ATOM 715 N N . PRO A 1 89 ? -59.434 22.659 -17.929 1.00 26.11 109 PRO A N 1
ATOM 716 C CA . PRO A 1 89 ? -59.122 22.040 -16.635 1.00 24.21 109 PRO A CA 1
ATOM 717 C C . PRO A 1 89 ? -58.953 23.077 -15.550 1.00 23.15 109 PRO A C 1
ATOM 718 O O . PRO A 1 89 ? -58.596 24.208 -15.822 1.00 24.46 109 PRO A O 1
ATOM 722 N N . SER A 1 90 ? -59.221 22.667 -14.310 1.00 21.75 110 SER A N 1
ATOM 723 C CA . SER A 1 90 ? -58.856 23.437 -13.152 1.00 21.48 110 SER A CA 1
ATOM 724 C C . SER A 1 90 ? -57.340 23.577 -13.116 1.00 24.63 110 SER A C 1
ATOM 725 O O . SER A 1 90 ? -56.626 22.894 -13.842 1.00 23.64 110 SER A O 1
ATOM 728 N N . ASN A 1 91 ? -56.832 24.379 -12.180 1.00 27.71 111 ASN A N 1
ATOM 729 C CA . ASN A 1 91 ? -55.428 24.264 -11.821 1.00 28.53 111 ASN A CA 1
ATOM 730 C C . ASN A 1 91 ? -55.182 22.852 -11.303 1.00 27.68 111 ASN A C 1
ATOM 731 O O . ASN A 1 91 ? -56.139 22.126 -11.002 1.00 23.29 111 ASN A O 1
ATOM 736 N N . LEU A 1 92 ? -53.897 22.484 -11.212 1.00 24.26 112 LEU A N 1
ATOM 737 C CA . LEU A 1 92 ? -53.499 21.196 -10.693 1.00 25.98 112 LEU A CA 1
ATOM 738 C C . LEU A 1 92 ? -53.482 21.292 -9.173 1.00 24.94 112 LEU A C 1
ATOM 739 O O . LEU A 1 92 ? -53.047 22.298 -8.641 1.00 26.85 112 LEU A O 1
ATOM 744 N N . LEU A 1 93 ? -54.055 20.270 -8.522 1.00 22.75 113 LEU A N 1
ATOM 745 C CA . LEU A 1 93 ? -54.021 20.058 -7.081 1.00 23.16 113 LEU A CA 1
ATOM 746 C C . LEU A 1 93 ? -52.933 19.032 -6.787 1.00 24.05 113 LEU A C 1
ATOM 747 O O . LEU A 1 93 ? -52.939 17.934 -7.349 1.00 23.32 113 LEU A O 1
ATOM 752 N N . ASP A 1 94 ? -51.976 19.401 -5.929 1.00 24.18 114 ASP A N 1
ATOM 753 C CA . ASP A 1 94 ? -50.990 18.459 -5.434 1.00 23.33 114 ASP A CA 1
ATOM 754 C C . ASP A 1 94 ? -51.520 17.853 -4.151 1.00 24.65 114 ASP A C 1
ATOM 755 O O . ASP A 1 94 ? -51.655 18.564 -3.161 1.00 26.42 114 ASP A O 1
ATOM 760 N N . LEU A 1 95 ? -51.884 16.566 -4.205 1.00 26.16 115 LEU A N 1
ATOM 761 C CA . LEU A 1 95 ? -52.346 15.861 -3.028 1.00 24.96 115 LEU A CA 1
ATOM 762 C C . LEU A 1 95 ? -51.164 15.081 -2.473 1.00 27.91 115 LEU A C 1
ATOM 763 O O . LEU A 1 95 ? -50.641 14.211 -3.177 1.00 25.08 115 LEU A O 1
ATOM 768 N N . VAL A 1 96 ? -50.741 15.390 -1.228 1.00 24.16 116 VAL A N 1
ATOM 769 C CA . VAL A 1 96 ? -49.535 14.757 -0.740 1.00 25.45 116 VAL A CA 1
ATOM 770 C C . VAL A 1 96 ? -49.906 13.919 0.483 1.00 24.59 116 VAL A C 1
ATOM 771 O O . VAL A 1 96 ? -50.673 14.351 1.347 1.00 24.95 116 VAL A O 1
ATOM 775 N N . VAL A 1 97 ? -49.412 12.681 0.497 1.00 23.73 117 VAL A N 1
ATOM 776 C CA . VAL A 1 97 ? -49.492 11.857 1.695 1.00 23.94 117 VAL A CA 1
ATOM 777 C C . VAL A 1 97 ? -48.285 12.167 2.587 1.00 25.76 117 VAL A C 1
ATOM 778 O O . VAL A 1 97 ? -47.166 12.276 2.079 1.00 24.81 117 VAL A O 1
ATOM 782 N N . THR A 1 98 ? -48.525 12.303 3.900 1.00 24.18 118 THR A N 1
ATOM 783 C CA . THR A 1 98 ? -47.445 12.504 4.868 1.00 25.91 118 THR A CA 1
ATOM 784 C C . THR A 1 98 ? -47.414 11.372 5.903 1.00 25.02 118 THR A C 1
ATOM 785 O O . THR A 1 98 ? -48.252 10.466 5.886 1.00 23.20 118 THR A O 1
ATOM 789 N N . GLU A 1 99 ? -46.402 11.425 6.796 1.00 27.71 119 GLU A N 1
ATOM 790 C CA . GLU A 1 99 ? -46.165 10.427 7.833 1.00 28.42 119 GLU A CA 1
ATOM 791 C C . GLU A 1 99 ? -45.748 9.086 7.229 1.00 26.81 119 GLU A C 1
ATOM 792 O O . GLU A 1 99 ? -46.060 8.037 7.796 1.00 29.78 119 GLU A O 1
ATOM 798 N N . MET A 1 100 ? -45.027 9.103 6.098 1.00 27.13 120 MET A N 1
ATOM 799 C CA . MET A 1 100 ? -44.506 7.870 5.525 1.00 28.55 120 MET A CA 1
ATOM 800 C C . MET A 1 100 ? -43.197 7.463 6.223 1.00 29.78 120 MET A C 1
ATOM 801 O O . MET A 1 100 ? -42.199 8.186 6.174 1.00 27.60 120 MET A O 1
ATOM 806 N N . TYR A 1 101 ? -43.232 6.307 6.903 1.00 29.23 121 TYR A N 1
ATOM 807 C CA . TYR A 1 101 ? -42.054 5.528 7.286 1.00 31.56 121 TYR A CA 1
ATOM 808 C C . TYR A 1 101 ? -41.288 6.130 8.468 1.00 34.33 121 TYR A C 1
ATOM 809 O O . TYR A 1 101 ? -41.244 5.504 9.529 1.00 40.18 121 TYR A O 1
ATOM 818 N N . ASP A 1 102 ? -40.660 7.303 8.275 1.00 29.97 122 ASP A N 1
ATOM 819 C CA . ASP A 1 102 ? -39.574 7.776 9.130 1.00 35.01 122 ASP A CA 1
ATOM 820 C C . ASP A 1 102 ? -39.652 9.288 9.382 1.00 30.38 122 ASP A C 1
ATOM 821 O O . ASP A 1 102 ? -40.478 9.992 8.801 1.00 25.57 122 ASP A O 1
ATOM 826 N N . THR A 1 103 ? -38.749 9.774 10.250 1.00 28.64 123 THR A N 1
ATOM 827 C CA . THR A 1 103 ? -38.780 11.140 10.764 1.00 27.57 123 THR A CA 1
ATOM 828 C C . THR A 1 103 ? -37.416 11.776 10.559 1.00 28.75 123 THR A C 1
ATOM 829 O O . THR A 1 103 ? -36.409 11.244 11.008 1.00 26.15 123 THR A O 1
ATOM 833 N N . PRO A 1 104 ? -37.306 12.909 9.849 1.00 26.44 124 PRO A N 1
ATOM 834 C CA . PRO A 1 104 ? -35.997 13.515 9.624 1.00 26.11 124 PRO A CA 1
ATOM 835 C C . PRO A 1 104 ? -35.592 14.408 10.793 1.00 23.87 124 PRO A C 1
ATOM 836 O O . PRO A 1 104 ? -36.421 14.684 11.639 1.00 26.99 124 PRO A O 1
ATOM 840 N N . THR A 1 105 ? -34.330 14.844 10.775 1.00 25.69 125 THR A N 1
ATOM 841 C CA A THR A 1 105 ? -33.808 15.821 11.714 0.50 28.84 125 THR A CA 1
ATOM 842 C CA B THR A 1 105 ? -33.802 15.820 11.713 0.50 28.64 125 THR A CA 1
ATOM 843 C C . THR A 1 105 ? -33.586 17.135 10.971 1.00 28.16 125 THR A C 1
ATOM 844 O O . THR A 1 105 ? -32.987 17.154 9.887 1.00 30.01 125 THR A O 1
ATOM 851 N N . LEU A 1 106 ? -34.085 18.210 11.588 1.00 25.89 126 LEU A N 1
ATOM 852 C CA . LEU A 1 106 ? -33.920 19.571 11.110 1.00 26.67 126 LEU A CA 1
ATOM 853 C C . LEU A 1 106 ? -32.852 20.260 11.949 1.00 26.94 126 LEU A C 1
ATOM 854 O O . LEU A 1 106 ? -32.924 20.237 13.184 1.00 28.84 126 LEU A O 1
ATOM 859 N N . SER A 1 107 ? -31.888 20.878 11.281 1.00 27.44 127 SER A N 1
ATOM 860 C CA . SER A 1 107 ? -30.913 21.699 11.982 1.00 33.09 127 SER A CA 1
ATOM 861 C C . SER A 1 107 ? -30.792 23.061 11.285 1.00 33.27 127 SER A C 1
ATOM 862 O O . SER A 1 107 ? -31.262 23.245 10.153 1.00 29.54 127 SER A O 1
ATOM 865 N N . VAL A 1 108 ? -30.130 24.012 11.968 1.00 33.58 128 VAL A N 1
ATOM 866 C CA . VAL A 1 108 ? -29.981 25.351 11.436 1.00 32.24 128 VAL A CA 1
ATOM 867 C C . VAL A 1 108 ? -28.603 25.913 11.777 1.00 34.30 128 VAL A C 1
ATOM 868 O O . VAL A 1 108 ? -28.104 25.754 12.898 1.00 32.46 128 VAL A O 1
ATOM 872 N N . HIS A 1 109 ? -28.054 26.633 10.795 1.00 34.06 129 HIS A N 1
ATOM 873 C CA . HIS A 1 109 ? -26.825 27.385 10.934 1.00 37.70 129 HIS A CA 1
ATOM 874 C C . HIS A 1 109 ? -27.094 28.858 10.622 1.00 37.14 129 HIS A C 1
ATOM 875 O O . HIS A 1 109 ? -27.759 29.161 9.634 1.00 32.76 129 HIS A O 1
ATOM 882 N N . PRO A 1 110 ? -26.523 29.831 11.377 1.00 39.79 130 PRO A N 1
ATOM 883 C CA . PRO A 1 110 ? -25.625 29.564 12.509 1.00 38.07 130 PRO A CA 1
ATOM 884 C C . PRO A 1 110 ? -26.295 28.977 13.736 1.00 36.76 130 PRO A C 1
ATOM 885 O O . PRO A 1 110 ? -25.669 28.318 14.556 1.00 37.19 130 PRO A O 1
ATOM 889 N N . GLY A 1 111 ? -27.577 29.259 13.884 1.00 34.48 131 GLY A N 1
ATOM 890 C CA . GLY A 1 111 ? -28.289 28.773 15.041 1.00 35.55 131 GLY A CA 1
ATOM 891 C C . GLY A 1 111 ? -29.688 29.341 14.983 1.00 34.30 131 GLY A C 1
ATOM 892 O O . GLY A 1 111 ? -29.989 30.060 14.031 1.00 37.86 131 GLY A O 1
ATOM 893 N N . PRO A 1 112 ? -30.549 29.010 15.967 1.00 34.57 132 PRO A N 1
ATOM 894 C CA . PRO A 1 112 ? -31.950 29.438 15.940 1.00 35.43 132 PRO A CA 1
ATOM 895 C C . PRO A 1 112 ? -32.191 30.892 16.338 1.00 31.48 132 PRO A C 1
ATOM 896 O O . PRO A 1 112 ? -33.226 31.460 16.022 1.00 35.46 132 PRO A O 1
ATOM 900 N N . GLU A 1 113 ? -31.224 31.491 17.027 1.00 29.74 133 GLU A N 1
ATOM 901 C CA . GLU A 1 113 ? -31.298 32.897 17.394 1.00 34.77 133 GLU A CA 1
ATOM 902 C C . GLU A 1 113 ? -30.288 33.691 16.569 1.00 31.46 133 GLU A C 1
ATOM 903 O O . GLU A 1 113 ? -29.105 33.442 16.650 1.00 33.95 133 GLU A O 1
ATOM 909 N N . VAL A 1 114 ? -30.762 34.643 15.771 1.00 34.53 134 VAL A N 1
ATOM 910 C CA . VAL A 1 114 ? -29.899 35.428 14.899 1.00 36.92 134 VAL A CA 1
ATOM 911 C C . VAL A 1 114 ? -30.398 36.871 14.913 1.00 34.24 134 VAL A C 1
ATOM 912 O O . VAL A 1 114 ? -31.517 37.127 15.367 1.00 37.50 134 VAL A O 1
ATOM 916 N N . ILE A 1 115 ? -29.572 37.785 14.385 1.00 35.65 135 ILE A N 1
ATOM 917 C CA . ILE A 1 115 ? -29.959 39.182 14.229 1.00 38.80 135 ILE A CA 1
ATOM 918 C C . ILE A 1 115 ? -30.369 39.420 12.781 1.00 39.08 135 ILE A C 1
ATOM 919 O O . ILE A 1 115 ? -29.821 38.790 11.884 1.00 35.84 135 ILE A O 1
ATOM 924 N N . SER A 1 116 ? -31.340 40.332 12.578 1.00 35.97 136 SER A N 1
ATOM 925 C CA . SER A 1 116 ? -31.764 40.761 11.251 1.00 38.61 136 SER A CA 1
ATOM 926 C C . SER A 1 116 ? -30.528 41.060 10.391 1.00 43.54 136 SER A C 1
ATOM 927 O O . SER A 1 116 ? -29.605 41.707 10.856 1.00 45.14 136 SER A O 1
ATOM 930 N N . GLY A 1 117 ? -30.465 40.540 9.156 1.00 44.68 137 GLY A N 1
ATOM 931 C CA . GLY A 1 117 ? -29.279 40.723 8.327 1.00 40.90 137 GLY A CA 1
ATOM 932 C C . GLY A 1 117 ? -28.445 39.452 8.148 1.00 38.72 137 GLY A C 1
ATOM 933 O O . GLY A 1 117 ? -27.911 39.221 7.065 1.00 34.75 137 GLY A O 1
ATOM 934 N N . GLU A 1 118 ? -28.339 38.628 9.198 1.00 41.02 138 GLU A N 1
ATOM 935 C CA . GLU A 1 118 ? -27.520 37.423 9.154 1.00 41.78 138 GLU A CA 1
ATOM 936 C C . GLU A 1 118 ? -28.113 36.398 8.180 1.00 42.09 138 GLU A C 1
ATOM 937 O O . GLU A 1 118 ? -29.338 36.301 8.005 1.00 38.61 138 GLU A O 1
ATOM 943 N N . LYS A 1 119 ? -27.214 35.620 7.572 1.00 36.51 139 LYS A N 1
ATOM 944 C CA . LYS A 1 119 ? -27.590 34.547 6.664 1.00 38.68 139 LYS A CA 1
ATOM 945 C C . LYS A 1 119 ? -27.932 33.301 7.475 1.00 35.09 139 LYS A C 1
ATOM 946 O O . LYS A 1 119 ? -27.250 33.004 8.452 1.00 39.26 139 LYS A O 1
ATOM 952 N N . VAL A 1 120 ? -29.052 32.648 7.130 1.00 35.12 140 VAL A N 1
ATOM 953 C CA . VAL A 1 120 ? -29.512 31.446 7.822 1.00 33.59 140 VAL A CA 1
ATOM 954 C C . VAL A 1 120 ? -29.644 30.314 6.806 1.00 29.85 140 VAL A C 1
ATOM 955 O O . VAL A 1 120 ? -30.229 30.510 5.749 1.00 32.75 140 VAL A O 1
ATOM 959 N N . THR A 1 121 ? -29.112 29.145 7.157 1.00 28.12 141 THR A N 1
ATOM 960 C CA . THR A 1 121 ? -29.328 27.915 6.405 1.00 30.67 141 THR A CA 1
ATOM 961 C C . THR A 1 121 ? -29.949 26.852 7.307 1.00 26.59 141 THR A C 1
ATOM 962 O O . THR A 1 121 ? -29.423 26.547 8.371 1.00 29.20 141 THR A O 1
ATOM 966 N N . PHE A 1 122 ? -31.072 26.276 6.843 1.00 29.07 142 PHE A N 1
ATOM 967 C CA . PHE A 1 122 ? -31.626 25.061 7.404 1.00 27.23 142 PHE A CA 1
ATOM 968 C C . PHE A 1 122 ? -31.069 23.818 6.702 1.00 27.67 142 PHE A C 1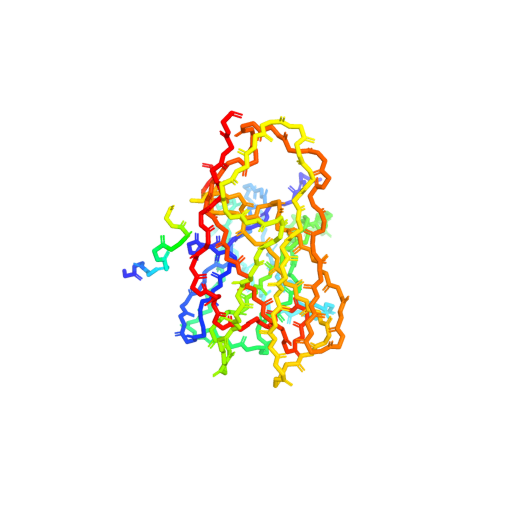
ATOM 969 O O . PHE A 1 122 ? -30.692 23.851 5.520 1.00 28.91 142 PHE A O 1
ATOM 977 N N . TYR A 1 123 ? -31.024 22.721 7.469 1.00 28.92 143 TYR A N 1
ATOM 978 C CA . TYR A 1 123 ? -30.539 21.429 6.996 1.00 29.30 143 TYR A CA 1
ATOM 979 C C . TYR A 1 123 ? -31.537 20.344 7.395 1.00 25.34 143 TYR A C 1
ATOM 980 O O . TYR A 1 123 ? -31.857 20.211 8.580 1.00 24.35 143 TYR A O 1
ATOM 989 N N . CYS A 1 124 ? -31.986 19.566 6.394 1.00 25.20 144 CYS A N 1
ATOM 990 C CA . CYS A 1 124 ? -32.884 18.443 6.622 1.00 25.16 144 CYS A CA 1
ATOM 991 C C . CYS A 1 124 ? -32.140 17.150 6.286 1.00 25.28 144 CYS A C 1
ATOM 992 O O . CYS A 1 124 ? -31.700 16.989 5.156 1.00 27.20 144 CYS A O 1
ATOM 995 N N . ARG A 1 125 ? -32.044 16.246 7.273 1.00 23.91 145 ARG A N 1
ATOM 996 C CA . ARG A 1 125 ? -31.356 14.969 7.107 1.00 25.45 145 ARG A CA 1
ATOM 997 C C . ARG A 1 125 ? -32.311 13.795 7.294 1.00 24.99 145 ARG A C 1
ATOM 998 O O . ARG A 1 125 ? -33.043 13.707 8.286 1.00 24.95 145 ARG A O 1
ATOM 1006 N N . LEU A 1 126 ? -32.305 12.876 6.322 1.00 25.93 146 LEU A N 1
ATOM 1007 C CA . LEU A 1 126 ? -33.000 11.608 6.493 1.00 28.21 146 LEU A CA 1
ATOM 1008 C C . LEU A 1 126 ? -32.286 10.590 5.611 1.00 30.46 146 LEU A C 1
ATOM 1009 O O . LEU A 1 126 ? -32.377 10.663 4.398 1.00 30.76 146 LEU A O 1
ATOM 1014 N N . ASP A 1 127 ? -31.591 9.636 6.247 1.00 31.95 147 ASP A N 1
ATOM 1015 C CA A ASP A 1 127 ? -30.693 8.741 5.536 0.50 35.81 147 ASP A CA 1
ATOM 1016 C CA B ASP A 1 127 ? -30.694 8.710 5.578 0.50 30.05 147 ASP A CA 1
ATOM 1017 C C . ASP A 1 127 ? -31.457 7.655 4.776 1.00 33.62 147 ASP A C 1
ATOM 1018 O O . ASP A 1 127 ? -30.917 7.066 3.853 1.00 36.03 147 ASP A O 1
ATOM 1027 N N . THR A 1 128 ? -32.695 7.373 5.183 1.00 32.93 148 THR A N 1
ATOM 1028 C CA . THR A 1 128 ? -33.439 6.244 4.647 1.00 33.27 148 THR A CA 1
ATOM 1029 C C . THR A 1 128 ? -34.413 6.680 3.558 1.00 34.69 148 THR A C 1
ATOM 1030 O O . THR A 1 128 ? -35.256 5.873 3.202 1.00 35.46 148 THR A O 1
ATOM 1034 N N . ALA A 1 129 ? -34.331 7.938 3.071 1.00 35.53 149 ALA A N 1
ATOM 1035 C CA . ALA A 1 129 ? -35.311 8.490 2.138 1.00 34.18 149 ALA A CA 1
ATOM 1036 C C . ALA A 1 129 ? -34.661 8.733 0.778 1.00 35.76 149 ALA A C 1
ATOM 1037 O O . ALA A 1 129 ? -33.698 8.049 0.427 1.00 40.52 149 ALA A O 1
ATOM 1039 N N . THR A 1 130 ? -35.217 9.660 -0.017 1.00 30.32 150 THR A N 1
ATOM 1040 C CA . THR A 1 130 ? -34.646 10.017 -1.302 1.00 27.52 150 THR A CA 1
ATOM 1041 C C . THR A 1 130 ? -33.801 11.278 -1.135 1.00 28.50 150 THR A C 1
ATOM 1042 O O . THR A 1 130 ? -33.525 11.741 -0.016 1.00 28.46 150 THR A O 1
ATOM 1046 N N . SER A 1 131 ? -33.395 11.859 -2.264 1.00 26.40 151 SER A N 1
ATOM 1047 C CA . SER A 1 131 ? -32.599 13.078 -2.237 1.00 27.58 151 SER A CA 1
ATOM 1048 C C . SER A 1 131 ? -33.450 14.354 -2.256 1.00 25.38 151 SER A C 1
ATOM 1049 O O . SER A 1 131 ? -32.882 15.435 -2.351 1.00 27.81 151 SER A O 1
ATOM 1052 N N . MET A 1 132 ? -34.791 14.262 -2.192 1.00 23.98 152 MET A N 1
ATOM 1053 C CA A MET A 1 132 ? -35.648 15.441 -2.235 0.50 23.17 152 MET A CA 1
ATOM 1054 C CA B MET A 1 132 ? -35.626 15.457 -2.227 0.50 24.38 152 MET A CA 1
ATOM 1055 C C . MET A 1 132 ? -36.241 15.690 -0.847 1.00 22.23 152 MET A C 1
ATOM 1056 O O . MET A 1 132 ? -36.867 14.813 -0.270 1.00 22.75 152 MET A O 1
ATOM 1065 N N . PHE A 1 133 ? -36.075 16.916 -0.347 1.00 22.55 153 PHE A N 1
ATOM 1066 C CA . PHE A 1 133 ? -36.560 17.304 0.977 1.00 22.53 153 PHE A CA 1
ATOM 1067 C C . PHE A 1 133 ? -37.409 18.576 0.878 1.00 23.39 153 PHE A C 1
ATOM 1068 O O . PHE A 1 133 ? -37.269 19.340 -0.077 1.00 22.57 153 PHE A O 1
ATOM 1076 N N . LEU A 1 134 ? -38.283 18.782 1.875 1.00 21.78 154 LEU A N 1
ATOM 1077 C CA . LEU A 1 134 ? -39.169 19.935 1.931 1.00 23.53 154 LEU A CA 1
ATOM 1078 C C . LEU A 1 134 ? -38.907 20.713 3.215 1.00 25.35 154 LEU A C 1
ATOM 1079 O O . LEU A 1 134 ? -38.732 20.057 4.237 1.00 25.37 154 LEU A O 1
ATOM 1084 N N . LEU A 1 135 ? -38.960 22.062 3.159 1.00 24.79 155 LEU A N 1
ATOM 1085 C CA . LEU A 1 135 ? -38.950 22.905 4.354 1.00 24.52 155 LEU A CA 1
ATOM 1086 C C . LEU A 1 135 ? -40.264 23.690 4.452 1.00 24.73 155 LEU A C 1
ATOM 1087 O O . LEU A 1 135 ? -40.668 24.379 3.508 1.00 22.45 155 LEU A O 1
ATOM 1092 N N . LEU A 1 136 ? -40.931 23.544 5.605 1.00 22.26 156 LEU A N 1
ATOM 1093 C CA . LEU A 1 136 ? -42.254 24.070 5.801 1.00 23.65 156 LEU A CA 1
ATOM 1094 C C . LEU A 1 136 ? -42.228 25.017 6.983 1.00 28.00 156 LEU A C 1
ATOM 1095 O O . LEU A 1 136 ? -41.869 24.615 8.093 1.00 30.14 156 LEU A O 1
ATOM 1100 N N . LYS A 1 137 ? -42.613 26.265 6.712 1.00 26.49 157 LYS A N 1
ATOM 1101 C CA . LYS A 1 137 ? -42.861 27.233 7.762 1.00 27.86 157 LYS A CA 1
ATOM 1102 C C . LYS A 1 137 ? -44.319 27.106 8.188 1.00 28.26 157 LYS A C 1
ATOM 1103 O O . LYS A 1 137 ? -45.228 27.068 7.354 1.00 29.41 157 LYS A O 1
ATOM 1109 N N . GLU A 1 138 ? -44.535 26.948 9.491 1.00 28.06 158 GLU A N 1
ATOM 1110 C CA A GLU A 1 138 ? -45.878 26.715 9.986 0.50 29.49 158 GLU A CA 1
ATOM 1111 C CA B GLU A 1 138 ? -45.861 26.747 10.047 0.50 28.62 158 GLU A CA 1
ATOM 1112 C C . GLU A 1 138 ? -46.752 27.916 9.649 1.00 28.43 158 GLU A C 1
ATOM 1113 O O . GLU A 1 138 ? -46.332 29.072 9.796 1.00 29.38 158 GLU A O 1
ATOM 1124 N N . GLY A 1 139 ? -47.951 27.619 9.132 1.00 25.61 159 GLY A N 1
ATOM 1125 C CA . GLY A 1 139 ? -48.838 28.680 8.675 1.00 27.10 159 GLY A CA 1
ATOM 1126 C C . GLY A 1 139 ? -48.742 28.953 7.172 1.00 26.81 159 GLY A C 1
ATOM 1127 O O . GLY A 1 139 ? -49.652 29.558 6.633 1.00 24.38 159 GLY A O 1
ATOM 1128 N N . ARG A 1 140 ? -47.658 28.535 6.505 1.00 25.73 160 ARG A N 1
ATOM 1129 C CA . ARG A 1 140 ? -47.367 29.016 5.155 1.00 29.74 160 ARG A CA 1
ATOM 1130 C C . ARG A 1 140 ? -47.097 27.838 4.228 1.00 25.86 160 ARG A C 1
ATOM 1131 O O . ARG A 1 140 ? -46.087 27.804 3.538 1.00 27.08 160 ARG A O 1
ATOM 1139 N N . SER A 1 141 ? -48.024 26.879 4.185 1.00 26.12 161 SER A N 1
ATOM 1140 C CA . SER A 1 141 ? -47.842 25.701 3.356 1.00 26.86 161 SER A CA 1
ATOM 1141 C C . SER A 1 141 ? -47.665 26.048 1.873 1.00 29.10 161 SER A C 1
ATOM 1142 O O . SER A 1 141 ? -47.100 25.235 1.157 1.00 30.83 161 SER A O 1
ATOM 1145 N N . SER A 1 142 ? -48.121 27.219 1.396 1.00 32.00 162 SER A N 1
ATOM 1146 C CA . SER A 1 142 ? -48.016 27.531 -0.032 1.00 36.94 162 SER A CA 1
ATOM 1147 C C . SER A 1 142 ? -46.609 28.007 -0.370 1.00 35.63 162 SER A C 1
ATOM 1148 O O . SER A 1 142 ? -46.271 28.193 -1.544 1.00 38.88 162 SER A O 1
ATOM 1151 N N . HIS A 1 143 ? -45.808 28.239 0.674 1.00 31.57 163 HIS A N 1
ATOM 1152 C CA . HIS A 1 143 ? -44.448 28.723 0.499 1.00 33.63 163 HIS A CA 1
ATOM 1153 C C . HIS A 1 143 ? -43.435 27.619 0.835 1.00 28.23 163 HIS A C 1
ATOM 1154 O O . HIS A 1 143 ? -42.285 27.926 1.113 1.00 30.71 163 HIS A O 1
ATOM 1161 N N . VAL A 1 144 ? -43.870 26.353 0.820 1.00 29.69 164 VAL A N 1
ATOM 1162 C CA . VAL A 1 144 ? -42.995 25.237 1.136 1.00 28.66 164 VAL A CA 1
ATOM 1163 C C . VAL A 1 144 ? -41.840 25.263 0.133 1.00 29.55 164 VAL A C 1
ATOM 1164 O O . VAL A 1 144 ? -42.045 25.508 -1.056 1.00 26.36 164 VAL A O 1
ATOM 1168 N N . GLN A 1 145 ? -40.615 25.089 0.651 1.00 28.40 165 GLN A N 1
ATOM 1169 C CA . GLN A 1 145 ? -39.409 25.107 -0.154 1.00 30.96 165 GLN A CA 1
ATOM 1170 C C . GLN A 1 145 ? -38.951 23.662 -0.339 1.00 32.34 165 GLN A C 1
ATOM 1171 O O . GLN A 1 145 ? -39.117 22.839 0.553 1.00 28.40 165 GLN A O 1
ATOM 1177 N N . ARG A 1 146 ? -38.430 23.352 -1.530 1.00 31.98 166 ARG A N 1
ATOM 1178 C CA . ARG A 1 146 ? -37.906 22.033 -1.845 1.00 31.16 166 ARG A CA 1
ATOM 1179 C C . ARG A 1 146 ? -36.387 22.126 -2.028 1.00 32.27 166 ARG A C 1
ATOM 1180 O O . ARG A 1 146 ? -35.897 23.116 -2.565 1.00 29.44 166 ARG A O 1
ATOM 1188 N N . GLY A 1 147 ? -35.661 21.114 -1.525 1.00 26.57 167 GLY A N 1
ATOM 1189 C CA . GLY A 1 147 ? -34.211 21.073 -1.596 1.00 26.94 167 GLY A CA 1
ATOM 1190 C C . GLY A 1 147 ? -33.737 19.674 -1.992 1.00 25.90 167 GLY A C 1
ATOM 1191 O O . GLY A 1 147 ? -34.447 18.688 -1.797 1.00 26.56 167 GLY A O 1
ATOM 1192 N N . TYR A 1 148 ? -32.532 19.596 -2.566 1.00 25.27 168 TYR A N 1
ATOM 1193 C CA . TYR A 1 148 ? -32.024 18.333 -3.083 1.00 26.10 168 TYR A CA 1
ATOM 1194 C C . TYR A 1 148 ? -30.658 18.053 -2.468 1.00 24.75 168 TYR A C 1
ATOM 1195 O O . TYR A 1 148 ? -29.799 18.912 -2.477 1.00 27.67 168 TYR A O 1
ATOM 1204 N N . GLY A 1 149 ? -30.476 16.843 -1.958 1.00 28.27 169 GLY A N 1
ATOM 1205 C CA . GLY A 1 149 ? -29.213 16.402 -1.383 1.00 29.75 169 GLY A CA 1
ATOM 1206 C C . GLY A 1 149 ? -29.280 14.922 -1.010 1.00 26.40 169 GLY A C 1
ATOM 1207 O O . GLY A 1 149 ? -30.327 14.439 -0.567 1.00 26.70 169 GLY A O 1
ATOM 1208 N N . LYS A 1 150 ? -28.176 14.196 -1.270 1.00 27.59 170 LYS A N 1
ATOM 1209 C CA . LYS A 1 150 ? -27.965 12.867 -0.718 1.00 24.18 170 LYS A CA 1
ATOM 1210 C C . LYS A 1 150 ? -27.810 12.996 0.798 1.00 22.49 170 LYS A C 1
ATOM 1211 O O . LYS A 1 150 ? -27.052 13.847 1.245 1.00 25.38 170 LYS A O 1
ATOM 1213 N N . VAL A 1 151 ? -28.563 12.181 1.522 1.00 21.93 171 VAL A N 1
ATOM 1214 C CA . VAL A 1 151 ? -28.643 12.078 2.985 1.00 25.47 171 VAL A CA 1
ATOM 1215 C C . VAL A 1 151 ? -29.271 13.335 3.595 1.00 25.96 171 VAL A C 1
ATOM 1216 O O . VAL A 1 151 ? -30.079 13.227 4.515 1.00 28.10 171 VAL A O 1
ATOM 1220 N N . GLN A 1 152 ? -28.820 14.516 3.166 1.00 27.76 172 GLN A N 1
ATOM 1221 C CA . GLN A 1 152 ? -29.389 15.745 3.690 1.00 31.25 172 GLN A CA 1
ATOM 1222 C C . GLN A 1 152 ? -29.375 16.855 2.644 1.00 28.55 172 GLN A C 1
ATOM 1223 O O . GLN A 1 152 ? -28.558 16.855 1.728 1.00 27.34 172 GLN A O 1
ATOM 1229 N N . ALA A 1 153 ? -30.339 17.785 2.795 1.00 28.02 173 ALA A N 1
ATOM 1230 C CA . ALA A 1 153 ? -30.437 18.921 1.900 1.00 25.81 173 ALA A CA 1
ATOM 1231 C C . ALA A 1 153 ? -30.374 20.207 2.708 1.00 26.01 173 ALA A C 1
ATOM 1232 O O . ALA A 1 153 ? -30.773 20.243 3.875 1.00 24.02 173 ALA A O 1
ATOM 1234 N N . GLU A 1 154 ? -29.861 21.236 2.034 1.00 27.16 174 GLU A N 1
ATOM 1235 C CA . GLU A 1 154 ? -29.684 22.563 2.580 1.00 29.73 174 GLU A CA 1
ATOM 1236 C C . GLU A 1 154 ? -30.744 23.513 2.020 1.00 29.63 174 GLU A C 1
ATOM 1237 O O . GLU A 1 154 ? -31.179 23.387 0.880 1.00 29.30 174 GLU A O 1
ATOM 1243 N N . PHE A 1 155 ? -31.126 24.474 2.851 1.00 26.26 175 PHE A N 1
ATOM 1244 C CA . PHE A 1 155 ? -32.147 25.463 2.506 1.00 28.08 175 PHE A CA 1
ATOM 1245 C C . PHE A 1 155 ? -31.632 26.833 2.925 1.00 29.18 175 PHE A C 1
ATOM 1246 O O . PHE A 1 155 ? -31.831 27.234 4.077 1.00 26.48 175 PHE A O 1
ATOM 1254 N N . PRO A 1 156 ? -30.863 27.518 2.051 1.00 29.71 176 PRO A N 1
ATOM 1255 C CA . PRO A 1 156 ? -30.301 28.819 2.406 1.00 31.51 176 PRO A CA 1
ATOM 1256 C C . PRO A 1 156 ? -31.435 29.831 2.367 1.00 31.84 176 PRO A C 1
ATOM 1257 O O . PRO A 1 156 ? -32.152 29.908 1.388 1.00 31.65 176 PRO A O 1
ATOM 1261 N N . LEU A 1 157 ? -31.634 30.570 3.452 1.00 30.80 177 LEU A N 1
ATOM 1262 C CA . LEU A 1 157 ? -32.675 31.586 3.453 1.00 32.40 177 LEU A CA 1
ATOM 1263 C C . LEU A 1 157 ? -32.138 32.926 2.955 1.00 36.81 177 LEU A C 1
ATOM 1264 O O . LEU A 1 157 ? -32.930 33.813 2.656 1.00 35.94 177 LEU A O 1
ATOM 1269 N N . GLY A 1 158 ? -30.810 33.074 2.873 1.00 40.25 178 GLY A N 1
ATOM 1270 C CA . GLY A 1 158 ? -30.200 34.364 2.581 1.00 38.37 178 GLY A CA 1
ATOM 1271 C C . GLY A 1 158 ? -30.209 35.240 3.833 1.00 44.64 178 GLY A C 1
ATOM 1272 O O . GLY A 1 158 ? -30.432 34.746 4.938 1.00 40.77 178 GLY A O 1
ATOM 1273 N N . PRO A 1 159 ? -29.941 36.559 3.691 1.00 46.97 179 PRO A N 1
ATOM 1274 C CA . PRO A 1 159 ? -30.069 37.496 4.809 1.00 40.95 179 PRO A CA 1
ATOM 1275 C C . PRO A 1 159 ? -31.519 37.511 5.281 1.00 36.78 179 PRO A C 1
ATOM 1276 O O . PRO A 1 159 ? -32.442 37.675 4.479 1.00 34.47 179 PRO A O 1
ATOM 1280 N N . VAL A 1 160 ? -31.734 37.326 6.583 1.00 31.77 180 VAL A N 1
ATOM 1281 C CA . VAL A 1 160 ? -33.094 37.253 7.094 1.00 31.93 180 VAL A CA 1
ATOM 1282 C C . VAL A 1 160 ? -33.501 38.582 7.751 1.00 34.72 180 VAL A C 1
ATOM 1283 O O . VAL A 1 160 ? -32.642 39.370 8.182 1.00 29.95 180 VAL A O 1
ATOM 1287 N N . THR A 1 161 ? -34.831 38.785 7.794 1.00 35.28 181 THR A N 1
ATOM 1288 C CA . THR A 1 161 ? -35.500 39.771 8.630 1.00 35.23 181 THR A CA 1
ATOM 1289 C C . THR A 1 161 ? -36.539 39.077 9.528 1.00 35.51 181 THR A C 1
ATOM 1290 O O . THR A 1 161 ? -36.709 37.853 9.500 1.00 28.88 181 THR A O 1
ATOM 1294 N N . THR A 1 162 ? -37.304 39.873 10.293 1.00 33.95 182 THR A N 1
ATOM 1295 C CA . THR A 1 162 ? -38.345 39.333 11.161 1.00 35.40 182 THR A CA 1
ATOM 1296 C C . THR A 1 162 ? -39.422 38.608 10.356 1.00 32.39 182 THR A C 1
ATOM 1297 O O . THR A 1 162 ? -40.192 37.843 10.916 1.00 35.78 182 THR A O 1
ATOM 1301 N N . ALA A 1 163 ? -39.536 38.882 9.055 1.00 29.42 183 ALA A N 1
ATOM 1302 C CA . ALA A 1 163 ? -40.492 38.149 8.238 1.00 34.87 183 ALA A CA 1
ATOM 1303 C C . ALA A 1 163 ? -40.194 36.640 8.273 1.00 31.19 183 ALA A C 1
ATOM 1304 O O . ALA A 1 163 ? -41.118 35.845 8.140 1.00 30.86 183 ALA A O 1
ATOM 1306 N N . HIS A 1 164 ? -38.922 36.273 8.497 1.00 29.17 184 HIS A N 1
ATOM 1307 C CA . HIS A 1 164 ? -38.447 34.893 8.493 1.00 30.27 184 HIS A CA 1
ATOM 1308 C C . HIS A 1 164 ? -38.639 34.214 9.849 1.00 31.52 184 HIS A C 1
ATOM 1309 O O . HIS A 1 164 ? -38.613 32.989 9.933 1.00 29.08 184 HIS A O 1
ATOM 1316 N N . ARG A 1 165 ? -38.786 34.996 10.926 1.00 31.87 185 ARG A N 1
ATOM 1317 C CA . ARG A 1 165 ? -39.116 34.420 12.221 1.00 32.22 185 ARG A CA 1
ATOM 1318 C C . ARG A 1 165 ? -40.300 33.476 12.081 1.00 30.33 185 ARG A C 1
ATOM 1319 O O . ARG A 1 165 ? -41.246 33.793 11.365 1.00 34.81 185 ARG A O 1
ATOM 1327 N N . GLY A 1 166 ? -40.264 32.360 12.824 1.00 30.09 186 GLY A N 1
ATOM 1328 C CA . GLY A 1 166 ? -41.381 31.443 12.931 1.00 28.19 186 GLY A CA 1
ATOM 1329 C C . GLY A 1 166 ? -40.925 30.024 13.277 1.00 26.33 186 GLY A C 1
ATOM 1330 O O . GLY A 1 166 ? -39.781 29.794 13.658 1.00 25.44 186 GLY A O 1
ATOM 1331 N N . THR A 1 167 ? -41.848 29.072 13.134 1.00 26.41 187 THR A N 1
ATOM 1332 C CA . THR A 1 167 ? -41.553 27.679 13.422 1.00 27.27 187 THR A CA 1
ATOM 1333 C C . THR A 1 167 ? -41.466 26.891 12.112 1.00 26.84 187 THR A C 1
ATOM 1334 O O . THR A 1 167 ? -42.376 26.924 11.288 1.00 30.06 187 THR A O 1
ATOM 1338 N N . TYR A 1 168 ? -40.366 26.144 11.971 1.00 24.58 188 TYR A N 1
ATOM 1339 C CA . TYR A 1 168 ? -40.084 25.368 10.783 1.00 22.70 188 TYR A CA 1
ATOM 1340 C C . TYR A 1 168 ? -40.060 23.872 11.104 1.00 24.82 188 TYR A C 1
ATOM 1341 O O . TYR A 1 168 ? -39.717 23.454 12.211 1.00 21.90 188 TYR A O 1
ATOM 1350 N N . ARG A 1 169 ? -40.435 23.087 10.092 1.00 23.46 189 ARG A N 1
ATOM 1351 C CA . ARG A 1 169 ? -40.336 21.634 10.106 1.00 24.07 189 ARG A CA 1
ATOM 1352 C C . ARG A 1 169 ? -39.849 21.217 8.727 1.00 23.47 189 ARG A C 1
ATOM 1353 O O . ARG A 1 169 ? -40.011 21.972 7.778 1.00 23.34 189 ARG A O 1
ATOM 1361 N N . CYS A 1 170 ? -39.187 20.061 8.636 1.00 24.24 190 CYS A N 1
ATOM 1362 C CA . CYS A 1 170 ? -38.779 19.570 7.336 1.00 23.00 190 CYS A CA 1
ATOM 1363 C C . CYS A 1 170 ? -39.301 18.147 7.168 1.00 24.38 190 CYS A C 1
ATOM 1364 O O . CYS A 1 170 ? -39.702 17.495 8.135 1.00 23.05 190 CYS A O 1
ATOM 1367 N N . PHE A 1 171 ? -39.421 17.746 5.895 1.00 23.58 191 PHE A N 1
ATOM 1368 C CA . PHE A 1 171 ? -39.832 16.411 5.499 1.00 21.91 191 PHE A CA 1
ATOM 1369 C C . PHE A 1 171 ? -38.786 15.825 4.550 1.00 22.64 191 PHE A C 1
ATOM 1370 O O . PHE A 1 171 ? -38.230 16.546 3.720 1.00 21.66 191 PHE A O 1
ATOM 1378 N N . GLY A 1 172 ? -38.477 14.540 4.726 1.00 23.79 192 GLY A N 1
ATOM 1379 C CA . GLY A 1 172 ? -37.931 13.743 3.641 1.00 24.93 192 GLY A CA 1
ATOM 1380 C C . GLY A 1 172 ? -39.049 13.249 2.727 1.00 24.23 192 GLY A C 1
ATOM 1381 O O . GLY A 1 172 ? -40.226 13.448 3.044 1.00 24.53 192 GLY A O 1
ATOM 1382 N N . SER A 1 173 ? -38.674 12.588 1.610 1.00 24.44 193 SER A N 1
ATOM 1383 C CA . SER A 1 173 ? -39.648 12.153 0.614 1.00 24.27 193 SER A CA 1
ATOM 1384 C C . SER A 1 173 ? -39.280 10.785 0.032 1.00 24.18 193 SER A C 1
ATOM 1385 O O . SER A 1 173 ? -38.096 10.441 -0.045 1.00 24.08 193 SER A O 1
ATOM 1388 N N . TYR A 1 174 ? -40.329 10.022 -0.341 1.00 25.00 194 TYR A N 1
ATOM 1389 C CA . TYR A 1 174 ? -40.165 8.734 -1.001 1.00 26.90 194 TYR A CA 1
ATOM 1390 C C . TYR A 1 174 ? -40.554 8.842 -2.472 1.00 30.36 194 TYR A C 1
ATOM 1391 O O . TYR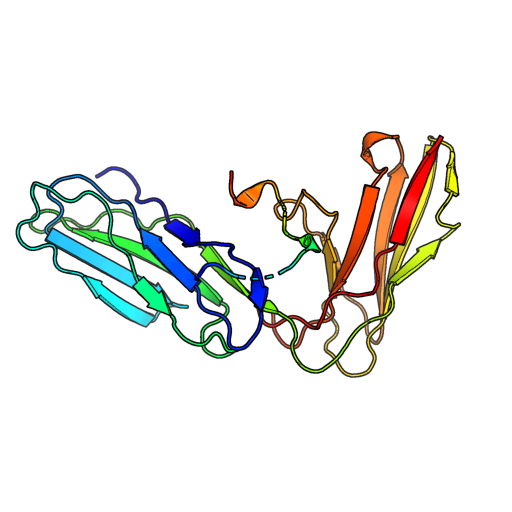 A 1 174 ? -40.153 7.987 -3.248 1.00 30.02 194 TYR A O 1
ATOM 1400 N N . ASN A 1 175 ? -41.359 9.859 -2.815 1.00 31.25 195 ASN A N 1
ATOM 1401 C CA . ASN A 1 175 ? -41.595 10.330 -4.180 1.00 34.14 195 ASN A CA 1
ATOM 1402 C C . ASN A 1 175 ? -42.123 11.752 -4.024 1.00 29.76 195 ASN A C 1
ATOM 1403 O O . ASN A 1 175 ? -42.283 12.194 -2.882 1.00 28.69 195 ASN A O 1
ATOM 1408 N N . ASN A 1 176 ? -42.380 12.459 -5.135 1.00 28.47 196 ASN A N 1
ATOM 1409 C CA . ASN A 1 176 ? -42.702 13.878 -5.095 1.00 29.43 196 ASN A CA 1
ATOM 1410 C C . ASN A 1 176 ? -43.870 14.211 -4.169 1.00 28.23 196 ASN A C 1
ATOM 1411 O O . ASN A 1 176 ? -43.939 15.326 -3.657 1.00 26.82 196 ASN A O 1
ATOM 1416 N N . HIS A 1 177 ? -44.796 13.263 -3.997 1.00 25.07 197 HIS A N 1
ATOM 1417 C CA . HIS A 1 177 ? -46.029 13.510 -3.277 1.00 27.19 197 HIS A CA 1
ATOM 1418 C C . HIS A 1 177 ? -46.183 12.595 -2.064 1.00 24.14 197 HIS A C 1
ATOM 1419 O O . HIS A 1 177 ? -47.256 12.590 -1.473 1.00 23.95 197 HIS A O 1
ATOM 1426 N N . ALA A 1 178 ? -45.111 11.873 -1.695 1.00 26.11 198 ALA A N 1
ATOM 1427 C CA . ALA A 1 178 ? -45.135 10.952 -0.568 1.00 25.71 198 ALA A CA 1
ATOM 1428 C C . ALA A 1 178 ? -44.043 11.336 0.416 1.00 27.05 198 ALA A C 1
ATOM 1429 O O . ALA A 1 178 ? -42.881 11.056 0.149 1.00 26.30 198 ALA A O 1
ATOM 1431 N N . TRP A 1 179 ? -44.425 11.962 1.549 1.00 24.90 199 TRP A N 1
ATOM 1432 C CA . TRP A 1 179 ? -43.467 12.639 2.407 1.00 23.39 199 TRP A CA 1
ATOM 1433 C C . TRP A 1 179 ? -43.410 11.948 3.761 1.00 25.10 199 TRP A C 1
ATOM 1434 O O . TRP A 1 179 ? -44.345 11.240 4.144 1.00 24.52 199 TRP A O 1
ATOM 1445 N N . SER A 1 180 ? -42.267 12.160 4.431 1.00 24.54 200 SER A N 1
ATOM 1446 C CA . SER A 1 180 ? -41.983 11.538 5.720 1.00 24.45 200 SER A CA 1
ATOM 1447 C C . SER A 1 180 ? -42.913 12.085 6.804 1.00 25.57 200 SER A C 1
ATOM 1448 O O . SER A 1 180 ? -43.785 12.928 6.553 1.00 23.27 200 SER A O 1
ATOM 1451 N N . PHE A 1 181 ? -42.767 11.577 8.041 1.00 24.86 201 PHE A N 1
ATOM 1452 C CA . PHE A 1 181 ? -43.211 12.359 9.175 1.00 23.23 201 PHE A CA 1
ATOM 1453 C C . PHE A 1 181 ? -42.491 13.707 9.181 1.00 23.10 201 PHE A C 1
ATOM 1454 O O . PHE A 1 181 ? -41.350 13.795 8.737 1.00 24.16 201 PHE A O 1
ATOM 1462 N N . PRO A 1 182 ? -43.106 14.784 9.712 1.00 22.80 202 PRO A N 1
ATOM 1463 C CA . PRO A 1 182 ? -42.400 16.057 9.892 1.00 24.88 202 PRO A CA 1
ATOM 1464 C C . PRO A 1 182 ? -41.294 15.915 10.927 1.00 25.00 202 PRO A C 1
ATOM 1465 O O . PRO A 1 182 ? -41.448 15.162 11.892 1.00 28.14 202 PRO A O 1
ATOM 1469 N N . SER A 1 183 ? -40.204 16.641 10.716 1.00 25.80 203 SER A N 1
ATOM 1470 C CA . SER A 1 183 ? -39.177 16.815 11.729 1.00 25.68 203 SER A CA 1
ATOM 1471 C C . SER A 1 183 ? -39.800 17.435 12.968 1.00 28.28 203 SER A C 1
ATOM 1472 O O . SER A 1 183 ? -40.816 18.123 12.895 1.00 25.33 203 SER A O 1
ATOM 1475 N N . GLU A 1 184 ? -39.178 17.188 14.116 1.00 26.14 204 GLU A N 1
ATOM 1476 C CA . GLU A 1 184 ? -39.409 18.051 15.259 1.00 29.27 204 GLU A CA 1
ATOM 1477 C C . GLU A 1 184 ? -39.221 19.513 14.839 1.00 25.31 204 GLU A C 1
ATOM 1478 O O . GLU A 1 184 ? -38.312 19.840 14.072 1.00 25.23 204 GLU A O 1
ATOM 1484 N N . PRO A 1 185 ? -40.052 20.454 15.342 1.00 25.92 205 PRO A N 1
ATOM 1485 C CA . PRO A 1 185 ? -39.947 21.859 14.935 1.00 27.36 205 PRO A CA 1
ATOM 1486 C C . PRO A 1 185 ? -38.717 22.600 15.452 1.00 29.25 205 PRO A C 1
ATOM 1487 O O . PRO A 1 185 ? -38.261 22.320 16.567 1.00 29.48 205 PRO A O 1
ATOM 1491 N N . VAL A 1 186 ? -38.210 23.526 14.619 1.00 26.99 206 VAL A N 1
ATOM 1492 C CA . VAL A 1 186 ? -37.147 24.458 14.964 1.00 26.72 206 VAL A CA 1
ATOM 1493 C C . VAL A 1 186 ? -37.727 25.867 14.865 1.00 28.95 206 VAL A C 1
ATOM 1494 O O . VAL A 1 186 ? -38.257 26.267 13.829 1.00 27.96 206 VAL A O 1
ATOM 1498 N N . LYS A 1 187 ? -37.674 26.614 15.977 1.00 29.66 207 LYS A N 1
ATOM 1499 C CA . LYS A 1 187 ? -38.100 28.011 15.946 1.00 30.91 207 LYS A CA 1
ATOM 1500 C C . LYS A 1 187 ? -36.903 28.890 15.568 1.00 28.44 207 LYS A C 1
ATOM 1501 O O . LYS A 1 187 ? -35.841 28.770 16.161 1.00 35.06 207 LYS A O 1
ATOM 1507 N N . LEU A 1 188 ? -37.074 29.756 14.558 1.00 27.48 208 LEU A N 1
ATOM 1508 C CA . LEU A 1 188 ? -36.077 30.747 14.196 1.00 26.75 208 LEU A CA 1
ATOM 1509 C C . LEU A 1 188 ? -36.478 32.083 14.813 1.00 29.01 208 LEU A C 1
ATOM 1510 O O . LEU A 1 188 ? -37.548 32.602 14.493 1.00 29.30 208 LEU A O 1
ATOM 1515 N N . LEU A 1 189 ? -35.593 32.609 15.667 1.00 28.63 209 LEU A N 1
ATOM 1516 C CA . LEU A 1 189 ? -35.776 33.879 16.345 1.00 30.82 209 LEU A CA 1
ATOM 1517 C C . LEU A 1 189 ? -34.859 34.904 15.691 1.00 34.68 209 LEU A C 1
ATOM 1518 O O . LEU A 1 189 ? -33.651 34.695 15.563 1.00 36.79 209 LEU A O 1
ATOM 1523 N N . VAL A 1 190 ? -35.473 35.966 15.174 1.00 33.60 210 VAL A N 1
ATOM 1524 C CA . VAL A 1 190 ? -34.734 37.030 14.519 1.00 32.70 210 VAL A CA 1
ATOM 1525 C C . VAL A 1 190 ? -34.983 38.314 15.300 1.00 29.45 210 VAL A C 1
ATOM 1526 O O . VAL A 1 190 ? -36.132 38.636 15.529 1.00 29.76 210 VAL A O 1
ATOM 1530 N N . THR A 1 191 ? -33.915 38.987 15.743 1.00 35.03 211 THR A N 1
ATOM 1531 C CA . THR A 1 191 ? -34.028 40.194 16.556 1.00 40.56 211 THR A CA 1
ATOM 1532 C C . THR A 1 191 ? -33.556 41.401 15.759 1.00 39.91 211 THR A C 1
ATOM 1533 O O . THR A 1 191 ? -33.078 41.163 14.630 1.00 42.27 211 THR A O 1
ATOM 1537 N N . ALA B 2 1 ? -66.305 14.059 11.730 1.00 77.11 -1 ALA B N 1
ATOM 1538 C CA . ALA B 2 1 ? -64.981 13.568 12.189 1.00 75.66 -1 ALA B CA 1
ATOM 1539 C C . ALA B 2 1 ? -63.892 14.141 11.287 1.00 67.43 -1 ALA B C 1
ATOM 1540 O O . ALA B 2 1 ? -63.433 13.484 10.353 1.00 77.15 -1 ALA B O 1
ATOM 1542 N N . CYS B 2 2 A -63.493 15.379 11.597 1.00 54.27 0 CYS B N 1
ATOM 1543 C CA . CYS B 2 2 A -62.416 16.069 10.901 1.00 44.25 0 CYS B CA 1
ATOM 1544 C C . CYS B 2 2 A -61.115 15.896 11.687 1.00 42.78 0 CYS B C 1
ATOM 1545 O O . CYS B 2 2 A -61.063 16.255 12.859 1.0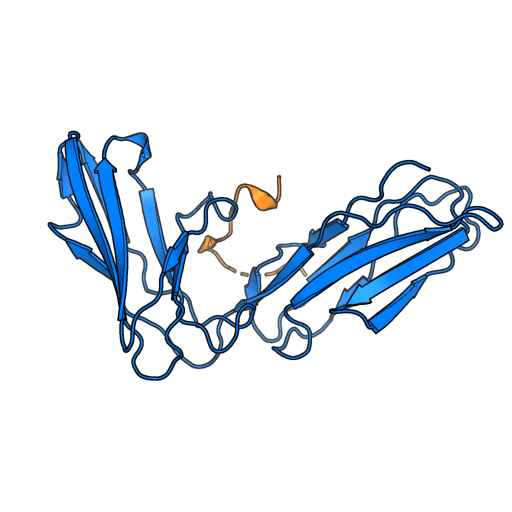0 41.47 0 CYS B O 1
ATOM 1548 N N . TYR B 2 3 ? -60.082 15.313 11.058 1.00 38.49 1 TYR B N 1
ATOM 1549 C CA . TYR B 2 3 ? -58.755 15.220 11.651 1.00 33.73 1 TYR B CA 1
ATOM 1550 C C . TYR B 2 3 ? -57.807 16.232 11.002 1.00 34.04 1 TYR B C 1
ATOM 1551 O O . TYR B 2 3 ? -57.836 16.418 9.795 1.00 30.80 1 TYR B O 1
ATOM 1569 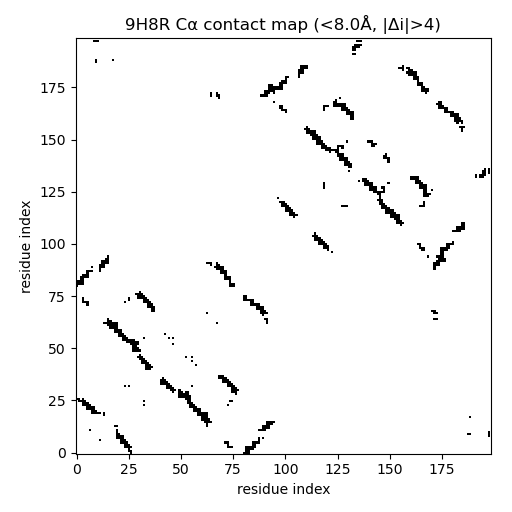N N . PRO B 2 5 ? -53.497 17.497 11.637 1.00 32.03 3 PRO B N 1
ATOM 1570 C CA . PRO B 2 5 ? -52.251 17.556 12.412 1.00 31.31 3 PRO B CA 1
ATOM 1571 C C . PRO B 2 5 ? -52.060 18.942 13.008 1.00 31.02 3 PRO B C 1
ATOM 1572 O O . PRO B 2 5 ? -52.325 19.944 12.362 1.00 30.31 3 PRO B O 1
ATOM 1576 N N . ASP B 2 6 ? -51.618 18.987 14.271 1.00 35.96 4 ASP B N 1
ATOM 1577 C CA . ASP B 2 6 ? -51.456 20.245 14.987 1.00 35.86 4 ASP B CA 1
ATOM 1578 C C . ASP B 2 6 ? -50.685 21.259 14.155 1.00 31.89 4 ASP B C 1
ATOM 1579 O O . ASP B 2 6 ? -50.992 22.433 14.231 1.00 30.97 4 ASP B O 1
ATOM 1584 N N . TYR B 2 7 ? -49.670 20.827 13.398 1.00 28.52 5 TYR B N 1
ATOM 1585 C CA . TYR B 2 7 ? -48.833 21.778 12.684 1.00 30.05 5 TYR B CA 1
ATOM 1586 C C . TYR B 2 7 ? -49.565 22.429 11.503 1.00 29.30 5 TYR B C 1
ATOM 1587 O O . TYR B 2 7 ? -49.054 23.409 10.963 1.00 29.32 5 TYR B O 1
ATOM 1596 N N . LEU B 2 8 ? -50.737 21.914 11.122 1.00 27.68 6 LEU B N 1
ATOM 1597 C CA . LEU B 2 8 ? -51.518 22.498 10.032 1.00 29.26 6 LEU B CA 1
ATOM 1598 C C . LEU B 2 8 ? -52.667 23.363 10.558 1.00 29.93 6 LEU B C 1
ATOM 1599 O O . LEU B 2 8 ? -53.396 23.968 9.762 1.00 26.60 6 LEU B O 1
ATOM 1604 N N . CYS B 2 9 A -52.835 23.467 11.884 1.00 28.25 6 CYS B N 1
ATOM 1605 C CA . CYS B 2 9 A -53.886 24.339 12.401 1.00 29.15 6 CYS B CA 1
ATOM 1606 C C . CYS B 2 9 A -53.541 25.775 12.038 1.00 31.59 6 CYS B C 1
ATOM 1607 O O . CYS B 2 9 A -52.408 26.196 12.243 1.00 33.14 6 CYS B O 1
ATOM 1615 N N . ASP B 2 11 ? -53.219 27.008 9.103 1.00 29.68 8 ASP B N 1
ATOM 1616 C CA . ASP B 2 11 ? -52.441 27.108 7.880 1.00 26.24 8 ASP B CA 1
ATOM 1617 C C . ASP B 2 11 ? -53.220 27.891 6.835 1.00 27.74 8 ASP B C 1
ATOM 1618 O O . ASP B 2 11 ? -54.437 27.756 6.758 1.00 27.37 8 ASP B O 1
ATOM 1623 N N . GLU B 2 12 ? -52.508 28.678 6.016 1.00 29.36 9 GLU B N 1
ATOM 1624 C CA . GLU B 2 12 ? -53.121 29.582 5.040 1.00 30.46 9 GLU B CA 1
ATOM 1625 C C . GLU B 2 12 ? -53.964 28.850 3.989 1.00 28.92 9 GLU B C 1
ATOM 1626 O O . GLU B 2 12 ? -54.785 29.496 3.345 1.00 26.77 9 GLU B O 1
ATOM 1632 N N . TYR B 2 13 ? -53.683 27.558 3.735 1.00 24.45 10 TYR B N 1
ATOM 1633 C CA . TYR B 2 13 ? -54.419 26.783 2.734 1.00 26.13 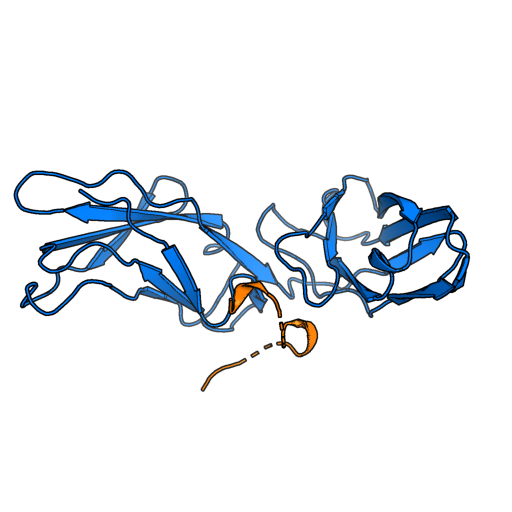10 TYR B CA 1
ATOM 1634 C C . TYR B 2 13 ? -55.914 26.701 3.041 1.00 25.93 10 TYR B C 1
ATOM 1635 O O . TYR B 2 13 ? -56.720 26.673 2.119 1.00 28.92 10 TYR B O 1
ATOM 1644 N N . CYS B 2 14 A -56.273 26.572 4.326 1.00 28.49 10 CYS B N 1
ATOM 1645 C CA . CYS B 2 14 A -57.634 26.305 4.747 1.00 33.48 10 CYS B CA 1
ATOM 1646 C C . CYS B 2 14 A -58.556 27.502 4.434 1.00 38.74 10 CYS B C 1
ATOM 1647 O O . CYS B 2 14 A -59.724 27.270 3.995 1.00 45.13 10 CYS B O 1
ATOM 1650 N N . ALA B 2 15 ? -57.871 28.798 4.082 1.00 43.64 11 ALA B N 1
ATOM 1651 C CA . ALA B 2 15 ? -57.845 29.894 3.108 1.00 60.98 11 ALA B CA 1
ATOM 1652 C C . ALA B 2 15 ? -57.902 31.170 3.936 1.00 68.38 11 ALA B C 1
ATOM 1653 O O . ALA B 2 15 ? -58.701 31.238 4.869 1.00 77.95 11 ALA B O 1
#

Organism: Homo sapiens (NCBI:txid9606)